Protein AF-A0A7C5AJW8-F1 (afdb_monomer)

Radius of gyration: 20.23 Å; Cα contacts (8 Å, |Δi|>4): 471; chains: 1; bounding box: 60×33×52 Å

Structure (mmCIF, N/CA/C/O backbone):
data_AF-A0A7C5AJW8-F1
#
_entry.id   AF-A0A7C5AJW8-F1
#
loop_
_atom_site.group_PDB
_atom_site.id
_atom_site.type_symbol
_atom_site.label_atom_id
_atom_site.label_alt_id
_atom_site.label_comp_id
_atom_site.label_asym_id
_atom_site.label_entity_id
_atom_site.label_seq_id
_atom_site.pdbx_PDB_ins_code
_atom_site.Cartn_x
_atom_site.Cartn_y
_atom_site.Cartn_z
_atom_site.occupancy
_atom_site.B_iso_or_equiv
_atom_site.auth_seq_id
_atom_site.auth_comp_id
_atom_site.auth_asym_id
_atom_site.auth_atom_id
_atom_site.pdbx_PDB_model_num
ATOM 1 N N . MET A 1 1 ? 19.457 13.971 8.656 1.00 32.25 1 MET A N 1
ATOM 2 C CA . MET A 1 1 ? 19.455 13.431 10.029 1.00 32.25 1 MET A CA 1
ATOM 3 C C . MET A 1 1 ? 18.307 12.439 10.062 1.00 32.25 1 MET A C 1
ATOM 5 O O . MET A 1 1 ? 17.167 12.875 10.083 1.00 32.25 1 MET A O 1
ATOM 9 N N . PHE A 1 2 ? 18.597 11.152 9.849 1.00 33.53 2 PHE A N 1
ATOM 10 C CA . PHE A 1 2 ? 17.579 10.099 9.890 1.00 33.53 2 PHE A CA 1
ATOM 11 C C . PHE A 1 2 ? 17.178 9.904 11.350 1.00 33.53 2 PHE A C 1
ATOM 13 O O . PHE A 1 2 ? 18.047 9.799 12.215 1.00 33.53 2 PHE A O 1
ATOM 20 N N . ASP A 1 3 ? 15.881 9.983 11.617 1.00 34.88 3 ASP A N 1
ATOM 21 C CA . ASP A 1 3 ? 15.317 9.901 12.956 1.00 34.88 3 ASP A CA 1
ATOM 22 C C . ASP A 1 3 ? 15.579 8.501 13.536 1.00 34.88 3 ASP A C 1
ATOM 24 O O . ASP A 1 3 ? 15.334 7.491 12.878 1.00 34.88 3 ASP A O 1
ATOM 28 N N . ALA A 1 4 ? 16.089 8.418 14.765 1.00 39.25 4 ALA A N 1
ATOM 29 C CA . ALA A 1 4 ? 16.512 7.168 15.414 1.00 39.25 4 ALA A CA 1
ATOM 30 C C . ALA A 1 4 ? 15.340 6.228 15.793 1.00 39.25 4 ALA A C 1
ATOM 32 O O . ALA A 1 4 ? 15.523 5.237 16.500 1.00 39.25 4 ALA A O 1
ATOM 33 N N . VAL A 1 5 ? 14.124 6.555 15.350 1.00 50.62 5 VAL A N 1
ATOM 34 C CA . VAL A 1 5 ? 12.870 5.824 15.602 1.00 50.62 5 VAL A CA 1
ATOM 35 C C . VAL A 1 5 ? 12.487 4.931 14.410 1.00 50.62 5 VAL A C 1
ATOM 37 O O . VAL A 1 5 ? 11.596 4.086 14.491 1.00 50.62 5 VAL A O 1
ATOM 40 N N . GLU A 1 6 ? 13.192 5.079 13.294 1.00 55.59 6 GLU A N 1
ATOM 41 C CA . GLU A 1 6 ? 12.909 4.444 12.019 1.00 55.59 6 GLU A CA 1
ATOM 42 C C . GLU A 1 6 ? 13.796 3.194 11.804 1.00 55.59 6 GLU A C 1
ATOM 44 O O . GLU A 1 6 ? 14.637 3.144 10.914 1.00 55.59 6 GLU A O 1
ATOM 49 N N . ASN A 1 7 ? 13.596 2.154 12.623 1.00 58.06 7 ASN A N 1
ATOM 50 C CA . ASN A 1 7 ? 14.474 0.969 12.629 1.00 58.06 7 ASN A CA 1
ATOM 51 C C . ASN A 1 7 ? 14.104 -0.123 11.606 1.00 58.06 7 ASN A C 1
ATOM 53 O O . ASN A 1 7 ? 14.957 -0.939 11.264 1.00 58.06 7 ASN A O 1
ATOM 57 N N . GLU A 1 8 ? 12.854 -0.165 11.124 1.00 69.94 8 GLU A N 1
ATOM 58 C CA . GLU A 1 8 ? 12.428 -1.147 10.120 1.00 69.94 8 GLU A CA 1
ATOM 59 C C . GLU A 1 8 ? 11.309 -0.617 9.205 1.00 69.94 8 GLU A C 1
ATOM 61 O O . GLU A 1 8 ? 10.248 -0.171 9.657 1.00 69.94 8 GLU A O 1
ATOM 66 N N . HIS A 1 9 ? 11.562 -0.684 7.896 1.00 77.50 9 HIS A N 1
ATOM 67 C CA . HIS A 1 9 ? 10.677 -0.187 6.848 1.00 77.50 9 HIS A CA 1
ATOM 68 C C . HIS A 1 9 ? 9.910 -1.366 6.255 1.00 77.50 9 HIS A C 1
ATOM 70 O O . HIS A 1 9 ? 10.529 -2.266 5.681 1.00 77.50 9 HIS A O 1
ATOM 76 N N . GLN A 1 10 ? 8.587 -1.352 6.365 1.00 81.75 10 GLN A N 1
ATOM 77 C CA . GLN A 1 10 ? 7.727 -2.361 5.758 1.00 81.75 10 GLN A CA 1
ATOM 78 C C . GLN A 1 10 ? 6.553 -1.672 5.074 1.00 81.75 10 GLN A C 1
ATOM 80 O O . GLN A 1 10 ? 5.947 -0.757 5.640 1.00 81.75 10 GLN A O 1
ATOM 85 N N . GLU A 1 11 ? 6.236 -2.128 3.869 1.00 86.56 11 GLU A N 1
ATOM 86 C CA . GLU A 1 11 ? 5.092 -1.688 3.079 1.00 86.56 11 GLU A CA 1
ATOM 87 C C . GLU A 1 11 ? 4.451 -2.910 2.417 1.00 86.56 11 GLU A C 1
ATOM 89 O O . GLU A 1 11 ? 5.111 -3.709 1.760 1.00 86.56 11 GLU A O 1
ATOM 94 N N . LEU A 1 12 ? 3.154 -3.089 2.630 1.00 89.69 12 LEU A N 1
ATOM 95 C CA . LEU A 1 12 ? 2.389 -4.211 2.108 1.00 89.69 12 LEU A CA 1
ATOM 96 C C . LEU A 1 12 ? 1.172 -3.634 1.395 1.00 89.69 12 LEU A C 1
ATOM 98 O O . LEU A 1 12 ? 0.250 -3.109 2.027 1.00 89.69 12 LEU A O 1
ATOM 102 N N . PHE A 1 13 ? 1.196 -3.710 0.071 1.00 90.94 13 PHE A N 1
ATOM 103 C CA . PHE A 1 13 ? 0.133 -3.205 -0.786 1.00 90.94 13 PHE A CA 1
ATOM 104 C C . PHE A 1 13 ? -0.823 -4.316 -1.201 1.00 90.94 13 PHE A C 1
ATOM 106 O O . PHE A 1 13 ? -0.404 -5.356 -1.708 1.00 90.94 13 PHE A O 1
ATOM 113 N N . TYR A 1 14 ? -2.118 -4.036 -1.097 1.00 93.00 14 TYR A N 1
ATOM 114 C CA . TYR A 1 14 ? -3.182 -4.915 -1.570 1.00 93.00 14 TYR A CA 1
ATOM 115 C C . TYR A 1 14 ? -4.107 -4.112 -2.479 1.00 93.00 14 TYR A C 1
ATOM 117 O O . TYR A 1 14 ? -4.798 -3.195 -2.033 1.00 93.00 14 TYR A O 1
ATOM 125 N N . ARG A 1 15 ? -4.096 -4.423 -3.776 1.00 93.12 15 ARG A N 1
ATOM 126 C CA . ARG A 1 15 ? -4.834 -3.650 -4.783 1.00 93.12 15 ARG A CA 1
ATOM 127 C C . ARG A 1 15 ? -6.242 -4.174 -4.993 1.00 93.12 15 ARG A C 1
ATOM 129 O O . ARG A 1 15 ? -6.434 -5.387 -5.034 1.00 93.12 15 ARG A O 1
ATOM 136 N N . LYS A 1 16 ? -7.186 -3.261 -5.248 1.00 94.31 16 LYS A N 1
ATOM 137 C CA . LYS A 1 16 ? -8.587 -3.590 -5.586 1.00 94.31 16 LYS A CA 1
ATOM 138 C C . LYS A 1 16 ? -9.188 -4.621 -4.616 1.00 94.31 16 LYS A C 1
ATOM 140 O O . LYS A 1 16 ? -9.812 -5.598 -5.026 1.00 94.31 16 LYS A O 1
ATOM 145 N N . THR A 1 17 ? -8.965 -4.397 -3.330 1.00 96.56 17 THR A N 1
ATOM 146 C CA . THR A 1 17 ? -9.337 -5.283 -2.230 1.00 96.56 17 THR A CA 1
ATOM 147 C C . THR A 1 17 ? -10.777 -5.029 -1.805 1.00 96.56 17 THR A C 1
ATOM 149 O O . THR A 1 17 ? -11.140 -3.901 -1.478 1.00 96.56 17 THR A O 1
ATOM 152 N N . ASP A 1 18 ? -11.594 -6.081 -1.767 1.00 97.19 18 ASP A N 1
ATOM 153 C CA . ASP A 1 18 ? -12.921 -6.044 -1.148 1.00 97.19 18 ASP A CA 1
ATOM 154 C C . ASP A 1 18 ? -12.794 -6.248 0.369 1.00 97.19 18 ASP A C 1
ATOM 156 O O . ASP A 1 18 ? -12.650 -7.372 0.849 1.00 97.19 18 ASP A O 1
ATOM 160 N N . LEU A 1 19 ? -12.848 -5.149 1.122 1.00 97.50 19 LEU A N 1
ATOM 161 C CA . LEU A 1 19 ? -12.720 -5.150 2.582 1.00 97.50 19 LEU A CA 1
ATOM 162 C C . LEU A 1 19 ? -14.004 -5.548 3.325 1.00 97.50 19 LEU A C 1
ATOM 164 O O . LEU A 1 19 ? -14.002 -5.602 4.552 1.00 97.50 19 LEU A O 1
ATOM 168 N N . THR A 1 20 ? -15.086 -5.887 2.612 1.00 96.62 20 THR A N 1
ATOM 169 C CA . THR A 1 20 ? -16.234 -6.578 3.229 1.00 96.62 20 THR A CA 1
ATOM 170 C C . THR A 1 20 ? -15.928 -8.049 3.529 1.00 96.62 20 THR A C 1
ATOM 172 O O . THR A 1 20 ? -16.707 -8.732 4.196 1.00 96.62 20 THR A O 1
ATOM 175 N N . ARG A 1 21 ? -14.782 -8.545 3.046 1.00 96.12 21 ARG A N 1
ATOM 176 C CA . ARG A 1 21 ? -14.294 -9.909 3.233 1.00 96.12 21 ARG A CA 1
ATOM 177 C C . ARG A 1 21 ? -12.970 -9.909 3.999 1.00 96.12 21 ARG A C 1
ATOM 179 O O . ARG A 1 21 ? -12.248 -8.913 3.978 1.00 96.12 21 ARG A O 1
ATOM 186 N N . PRO A 1 22 ? -12.621 -11.032 4.648 1.00 97.38 22 PRO A N 1
ATOM 187 C CA . PRO A 1 22 ? -11.315 -11.171 5.274 1.00 97.38 22 PRO A CA 1
ATOM 188 C C . PRO A 1 22 ? -10.181 -11.068 4.242 1.00 97.38 22 PRO A C 1
ATOM 190 O O . PRO A 1 22 ? -10.233 -11.701 3.185 1.00 97.38 22 PRO A O 1
ATOM 193 N N . LEU A 1 23 ? -9.151 -10.285 4.564 1.00 96.75 23 LEU A N 1
ATOM 194 C CA . LEU A 1 23 ? -7.948 -10.101 3.759 1.00 96.75 23 LEU A CA 1
ATOM 195 C C . LEU A 1 23 ? -6.823 -10.972 4.319 1.00 96.75 23 LEU A C 1
ATOM 197 O O . LEU A 1 23 ? -6.430 -10.799 5.471 1.00 96.75 23 LEU A O 1
ATOM 201 N N . ALA A 1 24 ? -6.275 -11.874 3.507 1.00 95.38 24 ALA A N 1
ATOM 202 C CA . ALA A 1 24 ? -5.058 -12.592 3.871 1.00 95.38 24 ALA A CA 1
ATOM 203 C C . ALA A 1 24 ? -3.871 -11.618 3.922 1.00 95.38 24 ALA A C 1
ATOM 205 O O . ALA A 1 24 ? -3.670 -10.840 2.988 1.00 95.38 24 ALA A O 1
ATOM 206 N N . VAL A 1 25 ? -3.091 -11.664 5.000 1.00 92.75 25 VAL A N 1
ATOM 207 C CA . VAL A 1 25 ? -1.957 -10.762 5.231 1.00 92.75 25 VAL A CA 1
ATOM 208 C C . VAL A 1 25 ? -0.719 -11.536 5.677 1.00 92.75 25 VAL A C 1
ATOM 210 O O . VAL A 1 25 ? -0.816 -12.490 6.448 1.00 92.75 25 VAL A O 1
ATOM 213 N N . HIS A 1 26 ? 0.446 -11.085 5.211 1.00 89.62 26 HIS A N 1
ATOM 214 C CA . HIS A 1 26 ? 1.758 -11.554 5.655 1.00 89.62 26 HIS A CA 1
ATOM 215 C C . HIS A 1 26 ? 2.518 -10.386 6.282 1.00 89.62 26 HIS A C 1
ATOM 217 O O . HIS A 1 26 ? 2.817 -9.412 5.593 1.00 89.62 26 HIS A O 1
ATOM 223 N N . ILE A 1 27 ? 2.847 -10.475 7.570 1.00 89.38 27 ILE A N 1
ATOM 224 C CA . ILE A 1 27 ? 3.671 -9.488 8.273 1.00 89.38 27 ILE A CA 1
ATOM 225 C C . ILE A 1 27 ? 5.111 -10.021 8.352 1.00 89.38 27 ILE A C 1
ATOM 227 O O . ILE A 1 27 ? 5.370 -10.959 9.112 1.00 89.38 27 ILE A O 1
ATOM 231 N N . PRO A 1 28 ? 6.072 -9.434 7.613 1.00 81.69 28 PRO A N 1
ATOM 232 C CA . PRO A 1 28 ? 7.426 -9.982 7.490 1.00 81.69 28 PRO A CA 1
ATOM 233 C C . PRO A 1 28 ? 8.365 -9.631 8.657 1.00 81.69 28 PRO A C 1
ATOM 235 O O . PRO A 1 28 ? 9.448 -10.209 8.746 1.00 81.69 28 PRO A O 1
ATOM 238 N N . SER A 1 29 ? 7.968 -8.715 9.552 1.00 71.81 29 SER A N 1
ATOM 239 C CA . SER A 1 29 ? 8.839 -8.134 10.593 1.00 71.81 29 SER A CA 1
ATOM 240 C C . SER A 1 29 ? 9.545 -9.192 11.456 1.00 71.81 29 SER A C 1
ATOM 242 O O . SER A 1 29 ? 8.874 -9.899 12.207 1.00 71.81 29 SER A O 1
ATOM 244 N N . PRO A 1 30 ? 10.884 -9.310 11.448 1.00 66.94 30 PRO A N 1
ATOM 245 C CA . PRO A 1 30 ? 11.608 -10.166 12.378 1.00 66.94 30 PRO A CA 1
ATOM 246 C C . PRO A 1 30 ? 11.766 -9.523 13.772 1.00 66.94 30 PRO A C 1
ATOM 248 O O . PRO A 1 30 ? 11.989 -10.241 14.754 1.00 66.94 30 PRO A O 1
ATOM 251 N N . LEU A 1 31 ? 11.627 -8.196 13.889 1.00 64.50 31 LEU A N 1
ATOM 252 C CA . LEU A 1 31 ? 11.937 -7.415 15.089 1.00 64.50 31 LEU A CA 1
ATOM 253 C C . LEU A 1 31 ? 10.682 -7.074 15.904 1.00 64.50 31 LEU A C 1
ATOM 255 O O . LEU A 1 31 ? 10.199 -5.951 15.902 1.00 64.50 31 LEU A O 1
ATOM 259 N N . GLY A 1 32 ? 10.166 -8.041 16.667 1.00 74.88 32 GLY A N 1
ATOM 260 C CA . GLY A 1 32 ? 9.067 -7.783 17.613 1.00 74.88 32 GLY A CA 1
ATOM 261 C C . GLY A 1 32 ? 7.775 -7.259 16.963 1.00 74.88 32 GLY A C 1
ATOM 262 O O . GLY A 1 32 ? 7.660 -7.213 15.738 1.00 74.88 32 GLY A O 1
ATOM 263 N N . PRO A 1 33 ? 6.758 -6.912 17.769 1.00 86.88 33 PRO A N 1
ATOM 264 C CA . PRO A 1 33 ? 5.601 -6.188 17.263 1.00 86.88 33 PRO A CA 1
ATOM 265 C C . PRO A 1 33 ? 6.014 -4.793 16.778 1.00 86.88 33 PRO A C 1
ATOM 267 O O . PRO A 1 33 ? 6.524 -3.992 17.564 1.00 86.88 33 PRO A O 1
ATOM 270 N N . LEU A 1 34 ? 5.767 -4.494 15.503 1.00 88.88 34 LEU A N 1
ATOM 271 C CA . LEU A 1 34 ? 5.975 -3.169 14.921 1.00 88.88 34 LEU A CA 1
ATOM 272 C C . LEU A 1 34 ? 4.644 -2.442 14.729 1.00 88.88 34 LEU A C 1
ATOM 274 O O . LEU A 1 34 ? 3.613 -3.078 14.510 1.00 88.88 34 LEU A O 1
ATOM 278 N N . PRO A 1 35 ? 4.641 -1.105 14.786 1.00 91.62 35 PRO A N 1
ATOM 279 C CA . PRO A 1 35 ? 3.432 -0.334 14.569 1.00 91.62 35 PRO A CA 1
ATOM 280 C C . PRO A 1 35 ? 3.113 -0.185 13.078 1.00 91.62 35 PRO A C 1
ATOM 282 O O . PRO A 1 35 ? 3.719 0.635 12.394 1.00 91.62 35 PRO A O 1
ATOM 285 N N . TYR A 1 36 ? 2.124 -0.924 12.589 1.00 94.12 36 TYR A N 1
ATOM 286 C CA . TYR A 1 36 ? 1.615 -0.786 11.228 1.00 94.12 36 TYR A CA 1
ATOM 287 C C . TYR A 1 36 ? 0.442 0.184 11.181 1.00 94.12 36 TYR A C 1
ATOM 289 O O . TYR A 1 36 ? -0.526 0.051 11.927 1.00 94.12 36 TYR A O 1
ATOM 297 N N . TYR A 1 37 ? 0.510 1.139 10.267 1.00 96.50 37 TYR A N 1
ATOM 298 C CA . TYR A 1 37 ? -0.606 1.968 9.847 1.00 96.50 37 TYR A CA 1
ATOM 299 C C . TYR A 1 37 ? -1.396 1.227 8.776 1.00 96.50 37 TYR A C 1
ATOM 301 O O . TYR A 1 37 ? -0.813 0.740 7.808 1.00 96.50 37 TYR A O 1
ATOM 309 N N . PHE A 1 38 ? -2.714 1.171 8.937 1.00 97.75 38 PHE A N 1
ATOM 310 C CA . PHE A 1 38 ? -3.626 0.666 7.922 1.00 97.75 38 PHE A CA 1
ATOM 311 C C . PHE A 1 38 ? -4.270 1.834 7.186 1.00 97.75 38 PHE A C 1
ATOM 313 O O . PHE A 1 38 ? -5.142 2.526 7.715 1.00 97.75 38 PHE A O 1
ATOM 320 N N . TYR A 1 39 ? -3.825 2.041 5.952 1.00 98.31 39 TYR A N 1
ATOM 321 C CA . TYR A 1 39 ? -4.386 3.008 5.027 1.00 98.31 39 TYR A CA 1
ATOM 322 C C . TYR A 1 39 ? -5.281 2.329 3.996 1.00 98.31 39 TYR A C 1
ATOM 324 O O . TYR A 1 39 ? -4.934 1.286 3.443 1.00 98.31 39 TYR A O 1
ATOM 332 N N . ALA A 1 40 ? -6.391 2.985 3.672 1.00 98.25 40 ALA A N 1
ATOM 333 C CA . ALA A 1 40 ? -7.234 2.642 2.537 1.00 98.25 40 ALA A CA 1
ATOM 334 C C . ALA A 1 40 ? -7.400 3.857 1.620 1.00 98.25 40 ALA A C 1
ATOM 336 O O . ALA A 1 40 ? -7.726 4.957 2.081 1.00 98.25 40 ALA A O 1
ATOM 337 N N . LYS A 1 41 ? -7.194 3.663 0.316 1.00 98.31 41 LYS A N 1
ATOM 338 C CA . LYS A 1 41 ? -7.479 4.664 -0.709 1.00 98.31 41 LYS A CA 1
ATOM 339 C C . LYS A 1 41 ? -8.962 4.609 -1.054 1.00 98.31 41 LYS A C 1
ATOM 341 O O . LYS A 1 41 ? -9.426 3.691 -1.724 1.00 98.31 41 LYS A O 1
ATOM 346 N N . VAL A 1 42 ? -9.710 5.604 -0.593 1.00 98.00 42 VAL A N 1
ATOM 347 C CA . VAL A 1 42 ? -11.165 5.696 -0.766 1.00 98.00 42 VAL A CA 1
ATOM 348 C C . VAL A 1 42 ? -11.537 6.985 -1.480 1.00 98.00 42 VAL A C 1
ATOM 350 O O . VAL A 1 42 ? -10.787 7.962 -1.449 1.00 98.00 42 VAL A O 1
ATOM 353 N N . ARG A 1 43 ? -12.725 7.026 -2.092 1.00 97.94 43 ARG A N 1
ATOM 354 C CA . ARG A 1 43 ? -13.286 8.299 -2.559 1.00 97.94 43 ARG A CA 1
ATOM 355 C C . ARG A 1 43 ? -13.406 9.261 -1.383 1.00 97.94 43 ARG A C 1
ATOM 357 O O . ARG A 1 43 ? -13.827 8.874 -0.291 1.00 97.94 43 ARG A O 1
ATOM 364 N N . ARG A 1 44 ? -13.099 10.534 -1.615 1.00 97.06 44 ARG A N 1
ATOM 365 C CA . ARG A 1 44 ? -13.155 11.599 -0.607 1.00 97.06 44 ARG A CA 1
ATOM 366 C C . ARG A 1 44 ? -14.517 11.659 0.093 1.00 97.06 44 ARG A C 1
ATOM 368 O O . ARG A 1 44 ? -14.566 11.836 1.306 1.00 97.06 44 ARG A O 1
ATOM 375 N N . SER A 1 45 ? -15.605 11.434 -0.647 1.00 96.50 45 SER A N 1
ATOM 376 C CA . SER A 1 45 ? -16.982 11.375 -0.129 1.00 96.50 45 SER A CA 1
ATOM 377 C C . SER A 1 45 ? -17.233 10.237 0.870 1.00 96.50 45 SER A C 1
ATOM 379 O O . SER A 1 45 ? -18.153 10.332 1.682 1.00 96.50 45 SER A O 1
ATOM 381 N N . HIS A 1 46 ? -16.431 9.171 0.838 1.00 96.31 46 HIS A N 1
ATOM 382 C CA . HIS A 1 46 ? -16.563 8.012 1.723 1.00 96.31 46 HIS A CA 1
ATOM 383 C C . HIS A 1 46 ? -15.644 8.076 2.947 1.00 96.31 46 HIS A C 1
ATOM 385 O O . HIS A 1 46 ? -15.877 7.352 3.909 1.00 96.31 46 HIS A O 1
ATOM 391 N N . SER A 1 47 ? -14.644 8.965 2.965 1.00 95.31 47 SER A N 1
ATOM 392 C CA . SER A 1 47 ? -13.661 9.037 4.054 1.00 95.31 47 SER A CA 1
ATOM 393 C C . SER A 1 47 ? -14.290 9.230 5.438 1.00 95.31 47 SER A C 1
ATOM 395 O O . SER A 1 47 ? -13.813 8.643 6.402 1.00 95.31 47 SER A O 1
ATOM 397 N N . GLY A 1 48 ? -15.361 10.023 5.547 1.00 92.69 48 GLY A N 1
ATOM 398 C CA . GLY A 1 48 ? -16.051 10.257 6.822 1.00 92.69 48 GLY A CA 1
ATOM 399 C C . GLY A 1 48 ? -16.848 9.054 7.340 1.00 92.69 48 GLY A C 1
ATOM 400 O O . GLY A 1 48 ? -17.248 9.046 8.499 1.00 92.69 48 GLY A O 1
ATOM 401 N N . ARG A 1 49 ? -17.075 8.027 6.509 1.00 93.75 49 ARG A N 1
ATOM 402 C CA . ARG A 1 49 ? -17.850 6.826 6.870 1.00 93.75 49 ARG A CA 1
ATOM 403 C C . ARG A 1 49 ? -17.011 5.754 7.561 1.00 93.75 49 ARG A C 1
ATOM 405 O O . ARG A 1 49 ? -17.562 4.781 8.057 1.00 93.75 49 ARG A O 1
ATOM 412 N N . LEU A 1 50 ? -15.692 5.936 7.621 1.00 95.56 50 LEU A N 1
ATOM 413 C CA . LEU A 1 50 ? -14.769 4.951 8.188 1.00 95.56 50 LEU A CA 1
ATOM 414 C C . LEU A 1 50 ? -14.660 5.029 9.720 1.00 95.56 50 LEU A C 1
ATOM 416 O O . LEU A 1 50 ? -14.045 4.161 10.327 1.00 95.56 50 LEU A O 1
ATOM 420 N N . GLY A 1 51 ? -15.284 6.023 10.363 1.00 91.94 51 GLY A N 1
ATOM 421 C CA . GLY A 1 51 ? -15.192 6.237 11.814 1.00 91.94 51 GLY A CA 1
ATOM 422 C C . GLY A 1 51 ? -15.824 5.145 12.688 1.00 91.94 51 GLY A C 1
ATOM 423 O O . GLY A 1 51 ? -15.573 5.125 13.887 1.00 91.94 51 GLY A O 1
ATOM 424 N N . GLY A 1 52 ? -16.632 4.250 12.110 1.00 92.38 52 GLY A N 1
ATOM 425 C CA . GLY A 1 52 ? -17.210 3.089 12.801 1.00 92.38 52 GLY A CA 1
ATOM 426 C C . GLY A 1 52 ? -16.520 1.759 12.488 1.00 92.38 52 GLY A C 1
ATOM 427 O O . GLY A 1 52 ? -16.982 0.725 12.960 1.00 92.38 52 GLY A O 1
ATOM 428 N N . VAL A 1 53 ? -15.460 1.766 11.673 1.00 97.25 53 VAL A N 1
ATOM 429 C CA . VAL A 1 53 ? -14.760 0.540 11.276 1.00 97.25 53 VAL A CA 1
ATOM 430 C C . VAL A 1 53 ? -13.887 0.048 12.425 1.00 97.25 53 VAL A C 1
ATOM 432 O O . VAL A 1 53 ? -13.120 0.806 13.011 1.00 97.25 53 VAL A O 1
ATOM 435 N N . GLU A 1 54 ? -13.957 -1.241 12.721 1.00 97.81 54 GLU A N 1
ATOM 436 C CA . GLU A 1 54 ? -13.072 -1.889 13.683 1.00 97.81 54 GLU A CA 1
ATOM 437 C C . GLU A 1 54 ? -12.217 -2.925 12.962 1.00 97.81 54 GLU A C 1
ATOM 439 O O . GLU A 1 54 ? -12.716 -3.729 12.178 1.00 97.81 54 GLU A O 1
ATOM 444 N N . VAL A 1 55 ? -10.912 -2.896 13.201 1.00 98.19 55 VAL A N 1
ATOM 445 C CA . VAL A 1 55 ? -9.952 -3.693 12.443 1.00 98.19 55 VAL A CA 1
ATOM 446 C C . VAL A 1 55 ? -9.376 -4.765 13.346 1.00 98.19 55 VAL A C 1
ATOM 448 O O . VAL A 1 55 ? -8.729 -4.470 14.352 1.00 98.19 55 VAL A O 1
ATOM 451 N N . ARG A 1 56 ? -9.610 -6.021 12.978 1.00 98.00 56 ARG A N 1
ATOM 452 C CA . ARG A 1 56 ? -9.056 -7.190 13.652 1.00 98.00 56 ARG A CA 1
ATOM 453 C C . ARG A 1 56 ? -7.910 -7.765 12.839 1.00 98.00 56 ARG A C 1
ATOM 455 O O . ARG A 1 56 ? -8.059 -7.960 11.637 1.00 98.00 56 ARG A O 1
ATOM 462 N N . PHE A 1 57 ? -6.808 -8.083 13.500 1.00 97.38 57 PHE A N 1
ATOM 463 C CA . PHE A 1 57 ? -5.734 -8.896 12.942 1.00 97.38 57 PHE A CA 1
ATOM 464 C C . PHE A 1 57 ? -5.630 -10.185 13.746 1.00 97.38 57 PHE A C 1
ATOM 466 O O . PHE A 1 57 ? -5.464 -10.129 14.963 1.00 97.38 57 PHE A O 1
ATOM 473 N N . ASP A 1 58 ? -5.712 -11.313 13.048 1.00 96.25 58 ASP A N 1
ATOM 474 C CA . ASP A 1 58 ? -5.465 -12.655 13.564 1.00 96.25 58 ASP A CA 1
ATOM 475 C C . ASP A 1 58 ? -4.250 -13.213 12.823 1.00 96.25 58 ASP A C 1
ATOM 477 O O . ASP A 1 58 ? -4.376 -13.676 11.689 1.00 96.25 58 ASP A O 1
ATOM 481 N N . LEU A 1 59 ? -3.066 -13.087 13.423 1.00 93.88 59 LEU A N 1
ATOM 482 C CA . LEU A 1 59 ? -1.792 -13.491 12.831 1.00 93.88 59 LEU A CA 1
ATOM 483 C C . LEU A 1 59 ? -1.206 -14.663 13.603 1.00 93.88 59 LEU A C 1
ATOM 485 O O . LEU A 1 59 ? -0.965 -14.564 14.808 1.00 93.88 59 LEU A O 1
ATOM 489 N N . GLU A 1 60 ? -0.890 -15.725 12.879 1.00 89.44 60 GLU A N 1
ATOM 490 C CA . GLU A 1 60 ? -0.156 -16.873 13.386 1.00 89.44 60 GLU A CA 1
ATOM 491 C C . GLU A 1 60 ? 1.321 -16.734 13.021 1.00 89.44 60 GLU A C 1
ATOM 493 O O . GLU A 1 60 ? 1.681 -16.292 11.932 1.00 89.44 60 GLU A O 1
ATOM 498 N N . GLY A 1 61 ? 2.219 -17.108 13.925 1.00 81.56 61 GLY A N 1
ATOM 499 C CA . GLY A 1 61 ? 3.650 -16.980 13.676 1.00 81.56 61 GLY A CA 1
ATOM 500 C C . GLY A 1 61 ? 4.481 -17.263 14.915 1.00 81.56 61 GLY A C 1
ATOM 501 O O . GLY A 1 61 ? 4.019 -17.885 15.866 1.00 81.56 61 GLY A O 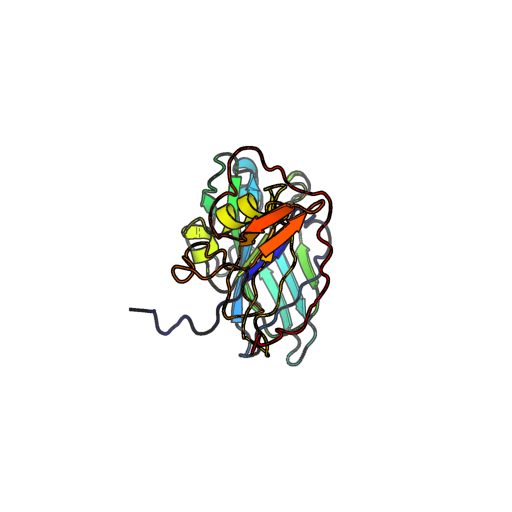1
ATOM 502 N N . LEU A 1 62 ? 5.722 -16.766 14.929 1.00 75.69 62 LEU A N 1
ATOM 503 C CA . LEU A 1 62 ? 6.613 -16.915 16.091 1.00 75.69 62 LEU A CA 1
ATOM 504 C C . LEU A 1 62 ? 6.022 -16.292 17.364 1.00 75.69 62 LEU A C 1
ATO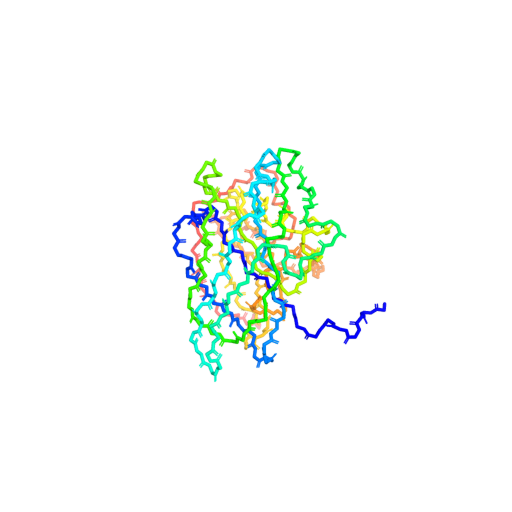M 506 O O . LEU A 1 62 ? 6.341 -16.718 18.471 1.00 75.69 62 LEU A O 1
ATOM 510 N N . ARG A 1 63 ? 5.196 -15.255 17.198 1.00 81.44 63 ARG A N 1
ATOM 511 C CA . ARG A 1 63 ? 4.455 -14.579 18.262 1.00 81.44 63 ARG A CA 1
ATOM 512 C C . ARG A 1 63 ? 3.036 -14.322 17.753 1.00 81.44 63 ARG A C 1
ATOM 514 O O . ARG A 1 63 ? 2.847 -13.315 17.066 1.00 81.44 63 ARG A O 1
ATOM 521 N N . PRO A 1 64 ? 2.074 -15.217 18.047 1.00 83.25 64 PRO A N 1
ATOM 522 C CA . PRO A 1 64 ? 0.689 -15.021 17.648 1.00 83.25 64 PRO A CA 1
ATOM 523 C C . PRO A 1 64 ? 0.192 -13.643 18.078 1.00 83.25 64 PRO A C 1
ATOM 525 O O . PRO A 1 64 ? 0.475 -13.182 19.188 1.00 83.25 64 PRO A O 1
ATOM 528 N N . THR A 1 65 ? -0.497 -12.963 17.172 1.00 87.25 65 THR A N 1
ATOM 529 C CA . THR A 1 65 ? -1.028 -11.619 17.393 1.00 87.25 65 THR A CA 1
ATOM 530 C C . THR A 1 65 ? -2.514 -11.635 17.084 1.00 87.25 65 THR A C 1
ATOM 532 O O . THR A 1 65 ? -2.902 -11.770 15.929 1.00 87.25 65 THR A O 1
ATOM 535 N N . HIS A 1 66 ? -3.330 -11.443 18.119 1.00 93.62 66 HIS A N 1
ATOM 536 C CA . HIS A 1 66 ? -4.773 -11.251 18.002 1.00 93.62 66 HIS A CA 1
ATOM 537 C C . HIS A 1 66 ? -5.106 -9.875 18.559 1.00 93.62 66 HIS A C 1
ATOM 539 O O . HIS A 1 66 ? -5.150 -9.683 19.776 1.00 93.62 66 HIS A O 1
ATOM 545 N N . VAL A 1 67 ? -5.262 -8.894 17.676 1.00 94.50 67 VAL A N 1
ATOM 546 C CA . VAL 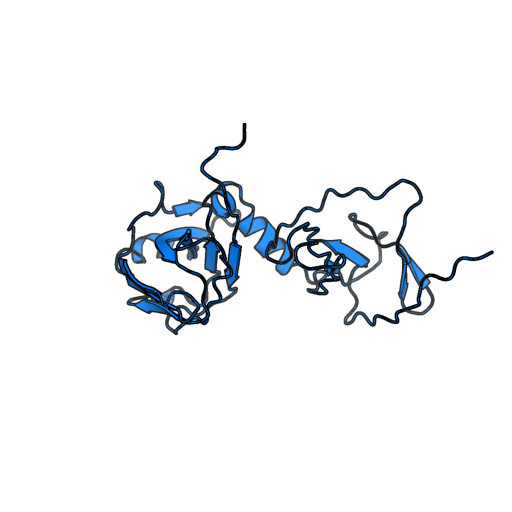A 1 67 ? -5.517 -7.505 18.068 1.00 94.50 67 VAL A CA 1
ATOM 547 C C . VAL A 1 67 ? -6.777 -6.993 17.403 1.00 94.50 67 VAL A C 1
ATOM 549 O O . VAL A 1 67 ? -7.020 -7.245 16.226 1.00 94.50 67 VAL A O 1
ATOM 552 N N . LEU A 1 68 ? -7.566 -6.256 18.175 1.00 97.25 68 LEU A N 1
ATOM 553 C CA . LEU A 1 68 ? -8.761 -5.563 17.726 1.00 97.25 68 LEU A CA 1
ATOM 554 C C . LEU A 1 68 ? -8.547 -4.072 17.958 1.00 97.25 68 LEU A C 1
ATOM 556 O O . LEU A 1 68 ? -8.225 -3.660 19.073 1.00 97.25 68 LEU A O 1
ATOM 560 N N . VAL A 1 69 ? -8.659 -3.278 16.900 1.00 97.69 69 VAL A N 1
ATOM 561 C CA . VAL A 1 69 ? -8.281 -1.867 16.909 1.00 97.69 69 VAL A CA 1
ATOM 562 C C . VAL A 1 69 ? -9.439 -1.032 16.360 1.00 97.69 69 VAL A C 1
ATOM 564 O O . VAL A 1 69 ? -9.825 -1.223 15.205 1.00 97.69 69 VAL A O 1
ATOM 567 N N . PRO A 1 70 ? -10.006 -0.101 17.146 1.00 97.25 70 PRO A N 1
ATOM 568 C CA . PRO A 1 70 ? -11.084 0.752 16.664 1.00 97.25 70 PRO A CA 1
ATOM 569 C C . PRO A 1 70 ? -10.560 1.808 15.680 1.00 97.25 70 PRO A C 1
ATOM 571 O O . PRO A 1 70 ? -9.383 2.185 15.714 1.00 97.25 70 PRO A O 1
ATOM 574 N N . ALA A 1 71 ? -11.448 2.325 14.828 1.00 96.19 71 ALA A N 1
ATOM 575 C CA . ALA A 1 71 ? -11.138 3.428 13.924 1.00 96.19 71 ALA A CA 1
ATOM 576 C C . ALA A 1 71 ? -10.518 4.625 14.663 1.00 96.19 71 ALA A C 1
ATOM 578 O O . ALA A 1 71 ? -10.912 4.996 15.769 1.00 96.19 71 ALA A O 1
ATOM 579 N N . GLY A 1 72 ? -9.527 5.243 14.028 1.00 94.56 72 GLY A N 1
ATOM 580 C CA . GLY A 1 72 ? -8.782 6.390 14.536 1.00 94.56 72 GLY A CA 1
ATOM 581 C C . GLY A 1 72 ? -7.727 6.055 15.593 1.00 94.56 72 GLY A C 1
ATOM 582 O O . GLY A 1 72 ? -6.870 6.898 15.862 1.00 94.56 72 GLY A O 1
ATOM 583 N N . ALA A 1 73 ? -7.716 4.849 16.175 1.00 96.94 73 ALA A N 1
ATOM 584 C CA . ALA A 1 73 ? -6.738 4.504 17.203 1.00 96.94 73 ALA A CA 1
ATOM 585 C C . ALA A 1 73 ? -5.309 4.551 16.645 1.00 96.94 73 ALA A C 1
ATOM 587 O O . ALA A 1 73 ? -4.955 3.817 15.722 1.00 96.94 73 ALA A O 1
ATOM 588 N N . GLY A 1 74 ? -4.492 5.447 17.205 1.00 93.00 74 GLY A N 1
ATOM 589 C CA . GLY A 1 74 ? -3.097 5.653 16.810 1.00 93.00 74 GLY A CA 1
ATOM 590 C C . GLY A 1 74 ? -2.892 6.190 15.387 1.00 93.00 74 GLY A C 1
ATOM 591 O O . GLY A 1 74 ? -1.749 6.226 14.927 1.00 93.00 74 GLY A O 1
ATOM 592 N N . ALA A 1 75 ? -3.958 6.600 14.691 1.00 93.38 75 ALA A N 1
ATOM 593 C CA . ALA A 1 75 ? -3.856 7.243 13.387 1.00 93.38 75 ALA A CA 1
ATOM 594 C C . ALA A 1 75 ? -3.173 8.625 13.508 1.00 93.38 75 ALA A C 1
ATOM 596 O O . ALA A 1 75 ? -3.301 9.294 14.539 1.00 93.38 75 ALA A O 1
ATOM 597 N N . PRO A 1 76 ? -2.438 9.073 12.475 1.00 92.00 76 PRO A N 1
ATOM 598 C CA . PRO A 1 76 ? -1.860 10.410 12.452 1.00 92.00 76 PRO A CA 1
ATOM 599 C C . PRO A 1 76 ? -2.953 11.482 12.341 1.00 92.00 76 PRO A C 1
ATOM 601 O O . PRO A 1 76 ? -4.086 11.203 11.951 1.00 92.00 76 PRO A O 1
ATOM 604 N N . ASN A 1 77 ? -2.597 12.729 12.654 1.00 89.75 77 ASN A N 1
ATOM 605 C CA . ASN A 1 77 ? -3.455 13.889 12.432 1.00 89.75 77 ASN A CA 1
ATOM 606 C C . ASN A 1 77 ? -2.821 14.803 11.363 1.00 89.75 77 ASN A C 1
ATOM 608 O O . ASN A 1 77 ? -1.722 15.306 11.606 1.00 89.75 77 ASN A O 1
ATOM 612 N N . PRO A 1 78 ? -3.475 15.036 10.208 1.00 91.75 78 PRO A N 1
ATOM 613 C CA . PRO A 1 78 ? -4.772 14.488 9.798 1.00 91.75 78 PRO A CA 1
ATOM 614 C C . PRO A 1 78 ? -4.705 12.998 9.422 1.00 91.75 78 PRO A C 1
ATOM 616 O O . PRO A 1 78 ? -3.704 12.529 8.886 1.00 91.75 78 PRO A O 1
ATOM 619 N N . ALA A 1 79 ? -5.803 12.269 9.653 1.00 94.00 79 ALA A N 1
ATOM 620 C CA . ALA A 1 79 ? -5.909 10.850 9.291 1.00 94.00 79 ALA A CA 1
ATOM 621 C C . ALA A 1 79 ? -6.146 10.639 7.785 1.00 94.00 79 ALA A C 1
ATOM 623 O O . ALA A 1 79 ? -5.804 9.591 7.245 1.00 94.00 79 ALA A O 1
ATOM 624 N N . ALA A 1 80 ? -6.730 11.629 7.103 1.00 97.38 80 ALA A N 1
ATOM 625 C CA . ALA A 1 80 ? -6.946 11.610 5.662 1.00 97.38 80 ALA A CA 1
ATOM 626 C C . ALA A 1 80 ? -5.885 12.458 4.955 1.00 97.38 80 ALA A C 1
ATOM 628 O O . ALA A 1 80 ? -5.771 13.659 5.204 1.00 97.38 80 ALA A O 1
ATOM 629 N N . VAL A 1 81 ? -5.151 11.837 4.039 1.00 97.56 81 VAL A N 1
ATOM 630 C CA . VAL A 1 81 ? -4.131 12.479 3.211 1.00 97.56 81 VAL A CA 1
ATOM 631 C C . VAL A 1 81 ? -4.634 12.530 1.764 1.00 97.56 81 VAL A C 1
ATOM 633 O O . VAL A 1 81 ? -5.116 11.514 1.257 1.00 97.56 81 VAL A O 1
ATOM 636 N N . PRO A 1 82 ? -4.570 13.686 1.079 1.00 97.62 82 PRO A N 1
ATOM 637 C CA . PRO A 1 82 ? -4.966 13.780 -0.323 1.00 97.62 82 PRO A CA 1
ATOM 638 C C . PRO A 1 82 ? -4.183 12.810 -1.211 1.00 97.62 82 PRO A C 1
ATOM 640 O O . PRO A 1 82 ? -2.970 12.677 -1.062 1.00 97.62 82 PRO A O 1
ATOM 643 N N . SER A 1 83 ? -4.875 12.164 -2.150 1.00 97.56 83 SER A N 1
ATOM 644 C CA . SER A 1 83 ? -4.223 11.459 -3.250 1.00 97.56 83 SER A CA 1
ATOM 645 C C . SER A 1 83 ? -3.853 12.445 -4.368 1.00 97.56 83 SER A C 1
ATOM 647 O O . SER A 1 83 ? -4.427 13.529 -4.479 1.00 97.56 83 SER A O 1
ATOM 649 N N . SER A 1 84 ? -2.906 12.054 -5.218 1.00 95.38 84 SER A N 1
ATOM 650 C CA . SER A 1 84 ? -2.662 12.651 -6.537 1.00 95.38 84 SER A CA 1
ATOM 651 C C . SER A 1 84 ? -3.904 12.641 -7.437 1.00 95.38 84 SER A C 1
ATOM 653 O O . SER A 1 84 ? -4.040 13.524 -8.281 1.00 95.38 84 SER A O 1
ATOM 655 N N . ASP A 1 85 ? -4.824 11.693 -7.231 1.00 95.50 85 ASP A N 1
ATOM 656 C CA . ASP A 1 85 ? -6.167 11.748 -7.801 1.00 95.50 85 ASP A CA 1
ATOM 657 C C . ASP A 1 85 ? -7.087 12.563 -6.867 1.00 95.50 85 ASP A C 1
ATOM 659 O O . ASP A 1 85 ? -7.333 12.138 -5.732 1.00 95.50 85 ASP A O 1
ATOM 663 N N . PRO A 1 86 ? -7.621 13.721 -7.305 1.00 95.94 86 PRO A N 1
ATOM 664 C CA . PRO A 1 86 ? -8.399 14.615 -6.449 1.00 95.94 86 PRO A CA 1
ATOM 665 C C . PRO A 1 86 ? -9.707 14.000 -5.926 1.00 95.94 86 PRO A C 1
ATOM 667 O O . PRO A 1 86 ? -10.216 14.451 -4.886 1.00 95.94 86 PRO A O 1
ATOM 670 N N . GLU A 1 87 ? -10.246 12.980 -6.603 1.00 97.12 87 GLU A N 1
ATOM 671 C CA . GLU A 1 87 ? -11.438 12.252 -6.163 1.00 97.12 87 GLU A CA 1
ATOM 672 C C . GLU A 1 87 ? -11.156 11.378 -4.930 1.00 97.12 87 GLU A C 1
ATOM 674 O O . GLU A 1 87 ? -12.071 11.082 -4.155 1.00 97.12 87 GLU A O 1
ATOM 679 N N . TYR A 1 88 ? -9.895 11.015 -4.693 1.00 98.19 88 TYR A N 1
ATOM 680 C CA . TYR A 1 88 ? -9.500 10.044 -3.682 1.00 98.19 88 TYR A CA 1
ATOM 681 C C . TYR A 1 88 ? -8.697 10.662 -2.532 1.00 98.19 88 TYR A C 1
ATOM 683 O O . TYR A 1 88 ? -8.054 11.711 -2.634 1.00 98.19 88 TYR A O 1
ATOM 691 N N . VAL A 1 89 ? -8.731 9.973 -1.396 1.00 98.38 89 VAL A N 1
ATOM 692 C CA . VAL A 1 89 ? -7.864 10.212 -0.242 1.00 98.38 89 VAL A CA 1
ATOM 693 C C . VAL A 1 89 ? -7.335 8.881 0.268 1.00 98.38 89 VAL A C 1
ATOM 695 O O . VAL A 1 89 ? -8.025 7.863 0.210 1.00 98.38 89 VAL A O 1
ATOM 698 N N . TRP A 1 90 ? -6.131 8.901 0.817 1.00 98.44 90 TRP A N 1
ATOM 699 C CA . TRP A 1 90 ? -5.626 7.832 1.660 1.00 98.44 90 TRP A CA 1
ATOM 700 C C . TRP A 1 90 ? -6.067 8.101 3.095 1.00 98.44 90 TRP A C 1
ATOM 702 O O . TRP A 1 90 ? -5.605 9.053 3.722 1.00 98.44 90 TRP A O 1
ATOM 712 N N . HIS A 1 91 ? -6.983 7.289 3.614 1.00 98.38 91 HIS A N 1
ATOM 713 C CA . HIS A 1 91 ? -7.460 7.404 4.988 1.00 98.38 91 HIS A CA 1
ATOM 714 C C . HIS A 1 91 ? -6.772 6.366 5.873 1.00 98.38 91 HIS A C 1
ATOM 716 O O . HIS A 1 91 ? -6.899 5.166 5.625 1.00 98.38 91 HIS A O 1
ATOM 722 N N . CYS A 1 92 ? -6.056 6.818 6.902 1.00 98.31 92 CYS A N 1
ATOM 723 C CA . CYS A 1 92 ? -5.526 5.953 7.948 1.00 98.31 92 CYS A CA 1
ATOM 724 C C . CYS A 1 92 ? -6.674 5.515 8.856 1.00 98.31 92 CYS A C 1
ATOM 726 O O . CYS A 1 92 ? -7.147 6.296 9.680 1.00 98.31 92 CYS A O 1
ATOM 728 N N . VAL A 1 93 ? -7.107 4.266 8.725 1.00 98.06 93 VAL A N 1
ATOM 729 C CA . VAL A 1 93 ? -8.197 3.710 9.531 1.00 98.06 93 VAL A CA 1
ATOM 730 C C . VAL A 1 93 ? -7.728 3.501 10.966 1.00 98.06 93 VAL A C 1
ATOM 732 O O . VAL A 1 93 ? -8.424 3.891 11.895 1.00 98.06 93 VAL A O 1
ATOM 735 N N . CYS A 1 94 ? -6.540 2.931 11.168 1.00 97.75 94 CYS A N 1
ATOM 736 C CA . CYS A 1 94 ? -5.962 2.717 12.495 1.00 97.75 94 CYS A CA 1
ATOM 737 C C . CYS A 1 94 ? -4.451 2.447 12.428 1.00 97.75 94 CYS A C 1
ATOM 739 O O . CYS A 1 94 ? -3.884 2.264 11.348 1.00 97.75 94 CYS A O 1
ATOM 741 N N . ARG A 1 95 ? -3.809 2.364 13.596 1.00 96.94 95 ARG A N 1
ATOM 742 C CA . ARG A 1 95 ? -2.433 1.891 13.786 1.00 96.94 95 ARG A CA 1
ATOM 743 C C . ARG A 1 95 ? -2.424 0.711 14.758 1.00 96.94 95 ARG A C 1
ATOM 745 O O . ARG A 1 95 ? -2.850 0.855 15.901 1.00 96.94 95 ARG A O 1
ATOM 752 N N . ALA A 1 96 ? -1.910 -0.434 14.321 1.00 94.56 96 ALA A N 1
ATOM 753 C CA . ALA A 1 96 ? -1.901 -1.684 15.075 1.00 94.56 96 ALA A CA 1
ATOM 754 C C . ALA A 1 96 ? -0.463 -2.165 15.355 1.00 94.56 96 ALA A C 1
ATOM 756 O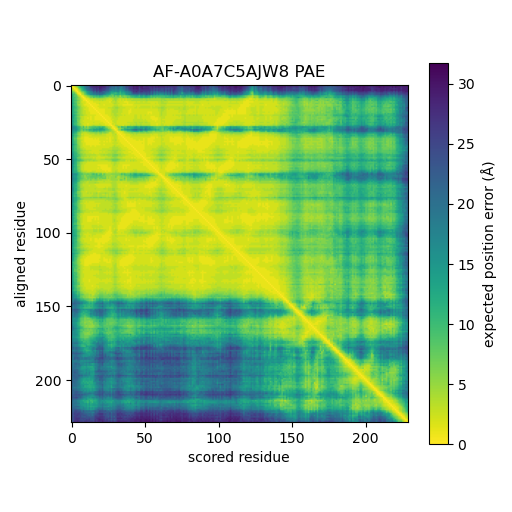 O . ALA A 1 96 ? 0.381 -2.105 14.460 1.00 94.56 96 ALA A O 1
ATOM 757 N N . PRO A 1 97 ? -0.149 -2.654 16.568 1.00 93.06 97 PRO A N 1
ATOM 758 C CA . PRO A 1 97 ? 1.112 -3.337 16.836 1.00 93.06 97 PRO A CA 1
ATOM 759 C C . PRO A 1 97 ? 1.038 -4.782 16.319 1.00 93.06 97 PRO A C 1
ATOM 761 O O . PRO A 1 97 ? 0.324 -5.603 16.888 1.00 93.06 97 PRO A O 1
ATOM 764 N N . LEU A 1 98 ? 1.769 -5.099 15.250 1.00 91.75 98 LEU A N 1
ATOM 765 C CA . LEU A 1 98 ? 1.733 -6.409 14.592 1.00 91.75 98 LEU A CA 1
ATOM 766 C C . LEU A 1 98 ? 3.095 -7.099 14.667 1.00 91.75 98 LEU A C 1
ATOM 768 O O . LEU A 1 98 ? 4.113 -6.510 14.296 1.00 91.75 98 LEU A O 1
ATOM 772 N N . ALA A 1 99 ? 3.120 -8.346 15.138 1.00 89.06 99 ALA A N 1
ATOM 773 C CA . ALA A 1 99 ? 4.305 -9.197 15.073 1.00 89.06 99 ALA A CA 1
ATOM 774 C C . ALA A 1 99 ? 4.343 -10.008 13.770 1.00 89.06 99 ALA A C 1
ATOM 776 O O . ALA A 1 99 ? 3.354 -10.083 13.040 1.00 89.06 99 ALA A O 1
ATOM 777 N N . ARG A 1 100 ? 5.493 -10.640 13.501 1.00 88.12 100 ARG A N 1
ATOM 778 C CA . ARG A 1 100 ? 5.663 -11.556 12.370 1.00 88.12 100 ARG A CA 1
ATOM 779 C C . ARG A 1 100 ? 4.576 -12.619 12.333 1.00 88.12 100 ARG A C 1
ATOM 781 O O . ARG A 1 100 ? 4.425 -13.356 13.312 1.00 88.12 100 ARG A O 1
ATOM 788 N N . GLY A 1 101 ? 3.954 -12.792 11.178 1.00 89.00 101 GLY A N 1
ATOM 789 C CA . GLY A 1 101 ? 3.015 -13.880 10.994 1.00 89.00 101 GLY A CA 1
ATOM 790 C C . GLY A 1 101 ? 2.238 -13.823 9.695 1.00 89.00 101 GLY A C 1
ATOM 791 O O . GLY A 1 101 ? 2.159 -12.783 9.044 1.00 89.00 101 GLY A O 1
ATOM 792 N N . ASP A 1 102 ? 1.660 -14.965 9.363 1.00 91.19 102 ASP A N 1
ATOM 793 C CA . ASP A 1 102 ? 0.666 -15.126 8.315 1.00 91.19 102 ASP A CA 1
ATOM 794 C C . ASP A 1 102 ? -0.708 -15.183 8.963 1.00 91.19 102 ASP A C 1
ATOM 796 O O . ASP A 1 102 ? -0.890 -15.785 10.023 1.00 91.19 102 ASP A O 1
ATOM 800 N N . GLY A 1 103 ? -1.698 -14.567 8.338 1.00 93.69 103 GLY A N 1
ATOM 801 C CA . GLY A 1 103 ? -3.033 -14.611 8.893 1.00 93.69 103 GLY A CA 1
ATOM 802 C C . GLY A 1 103 ? -4.013 -13.736 8.156 1.00 93.69 103 GLY A C 1
ATOM 803 O O . GLY A 1 103 ? -3.971 -13.615 6.932 1.00 93.69 103 GLY A O 1
ATOM 804 N N . THR A 1 104 ? -4.936 -13.162 8.916 1.00 96.75 104 THR A N 1
ATOM 805 C CA . THR A 1 104 ? -6.098 -12.482 8.360 1.00 96.75 104 THR A CA 1
ATOM 806 C C . THR A 1 104 ? -6.313 -11.125 9.014 1.00 96.75 104 THR A C 1
ATOM 808 O O . THR A 1 104 ? -6.282 -10.995 10.236 1.00 96.75 104 THR A O 1
ATOM 811 N N . MET A 1 105 ? -6.579 -10.119 8.187 1.00 97.75 105 MET A N 1
ATOM 812 C CA . MET A 1 105 ? -7.119 -8.828 8.589 1.00 97.75 105 MET A CA 1
ATOM 813 C C . MET A 1 105 ? -8.616 -8.783 8.264 1.00 97.75 105 MET A C 1
ATOM 815 O O . MET A 1 105 ? -9.030 -9.129 7.159 1.00 97.75 105 MET A O 1
ATOM 819 N N . ILE A 1 106 ? -9.435 -8.332 9.209 1.00 98.31 106 ILE A N 1
ATOM 820 C CA . ILE A 1 106 ? -10.883 -8.170 9.047 1.00 98.31 106 ILE A CA 1
ATOM 821 C C . ILE A 1 106 ? -11.245 -6.732 9.403 1.00 98.31 106 ILE A C 1
ATOM 823 O O . ILE A 1 106 ? -10.931 -6.271 10.496 1.00 98.31 106 ILE A O 1
ATOM 827 N N . ALA A 1 107 ? -11.926 -6.035 8.496 1.00 97.88 107 ALA A N 1
ATOM 828 C CA . ALA A 1 107 ? -12.470 -4.703 8.737 1.00 97.88 107 ALA A CA 1
ATOM 829 C C . ALA A 1 107 ? -13.975 -4.805 9.046 1.00 97.88 107 ALA A C 1
ATOM 831 O O . ALA A 1 107 ? -14.825 -4.758 8.156 1.00 97.88 107 ALA A O 1
ATOM 832 N N . ASN A 1 108 ? -14.317 -4.978 10.321 1.00 97.56 108 ASN A N 1
ATOM 833 C CA . ASN A 1 108 ? -15.701 -5.040 10.778 1.00 97.56 108 ASN A CA 1
ATOM 834 C C . ASN A 1 108 ? -16.403 -3.703 10.523 1.00 97.56 108 ASN A C 1
ATOM 836 O O . ASN A 1 108 ? -15.878 -2.640 10.851 1.00 97.56 108 ASN A O 1
ATOM 840 N N . GLY A 1 109 ? -17.605 -3.762 9.948 1.00 96.56 109 GLY A N 1
ATOM 841 C CA . GLY A 1 109 ? -18.379 -2.563 9.623 1.00 96.56 109 GLY A CA 1
ATOM 842 C C . GLY A 1 109 ? -17.854 -1.783 8.414 1.00 96.56 109 GLY A C 1
ATOM 843 O O . GLY A 1 109 ? -18.205 -0.614 8.264 1.00 96.56 109 GLY A O 1
ATOM 844 N N . TRP A 1 110 ? -17.027 -2.394 7.553 1.00 98.06 110 TRP A N 1
ATOM 845 C CA . TRP A 1 110 ? -16.576 -1.746 6.321 1.00 98.06 110 TRP A CA 1
ATOM 846 C C . TRP A 1 110 ? -17.769 -1.348 5.423 1.00 98.06 110 TRP A C 1
ATOM 848 O O . TRP A 1 110 ? -18.590 -2.213 5.101 1.00 98.06 110 TRP A O 1
ATOM 858 N N . PRO A 1 111 ? -17.895 -0.076 4.986 1.00 96.81 111 PRO A N 1
ATOM 859 C CA . PRO A 1 111 ? -19.038 0.356 4.181 1.00 96.81 111 PRO A CA 1
ATOM 860 C C . PRO A 1 111 ? -18.991 -0.245 2.768 1.00 96.81 111 PRO A C 1
ATOM 862 O O . PRO A 1 111 ? -18.086 0.058 1.984 1.00 96.81 111 PRO A O 1
ATOM 865 N N . ALA A 1 112 ? -19.965 -1.091 2.425 1.00 94.69 112 ALA A N 1
ATOM 866 C CA . ALA A 1 112 ? -19.988 -1.844 1.165 1.00 94.69 112 ALA A CA 1
ATOM 867 C C . ALA A 1 112 ? -19.999 -0.947 -0.088 1.00 94.69 112 ALA A C 1
ATOM 869 O O . ALA A 1 112 ? -19.451 -1.309 -1.127 1.00 94.69 112 ALA A O 1
ATOM 870 N N . GLU A 1 113 ? -20.571 0.253 0.006 1.00 93.75 113 GLU A N 1
ATOM 871 C CA . GLU A 1 113 ? -20.635 1.233 -1.080 1.00 93.75 113 GLU A CA 1
ATOM 872 C C . GLU A 1 113 ? -19.272 1.815 -1.484 1.00 93.75 113 GLU A C 1
ATOM 874 O O . GLU A 1 113 ? -19.162 2.469 -2.522 1.00 93.75 113 GLU A O 1
ATOM 879 N N . THR A 1 114 ? -18.226 1.587 -0.683 1.00 94.81 114 THR A N 1
ATOM 880 C CA . THR A 1 114 ? -16.854 1.953 -1.063 1.00 94.81 114 THR A CA 1
ATOM 881 C C . THR A 1 114 ? -16.345 1.131 -2.245 1.00 94.81 114 THR A C 1
ATOM 883 O O . THR A 1 114 ? -15.494 1.623 -2.987 1.00 94.81 114 THR A O 1
ATOM 886 N N . GLY A 1 115 ? -16.893 -0.074 -2.451 1.00 94.00 115 GLY A N 1
ATOM 887 C CA . GLY A 1 115 ? -16.402 -1.035 -3.432 1.00 94.00 115 GLY A CA 1
ATOM 888 C C . GLY A 1 115 ? -14.980 -1.524 -3.120 1.00 94.00 115 GLY A C 1
ATOM 889 O O . GLY A 1 115 ? -14.486 -1.348 -2.006 1.00 94.00 115 GLY A O 1
ATOM 890 N N . PRO A 1 116 ? -14.304 -2.154 -4.096 1.00 96.62 116 PRO A N 1
ATOM 891 C CA . PRO A 1 116 ? -12.907 -2.545 -3.950 1.00 96.62 116 PRO A CA 1
ATOM 892 C C . PRO A 1 116 ? -11.980 -1.327 -3.827 1.00 96.62 116 PRO A C 1
ATOM 894 O O . PRO A 1 116 ? -12.095 -0.379 -4.606 1.00 96.62 116 PRO A O 1
ATOM 897 N N . VAL A 1 117 ? -11.025 -1.378 -2.897 1.00 97.44 117 VAL A N 1
ATOM 898 C CA . VAL A 1 117 ? -10.105 -0.270 -2.583 1.00 97.44 117 VAL A CA 1
ATOM 899 C C . VAL A 1 117 ? -8.646 -0.715 -2.591 1.00 97.44 117 VAL A C 1
ATOM 901 O O . VAL A 1 117 ? -8.340 -1.888 -2.381 1.00 97.44 117 VAL A O 1
ATOM 904 N N . ASP A 1 118 ? -7.725 0.219 -2.802 1.00 97.62 118 ASP A N 1
ATOM 905 C CA . ASP A 1 118 ? -6.306 -0.053 -2.577 1.00 97.62 118 ASP A CA 1
ATOM 906 C C . ASP A 1 118 ? -5.977 0.119 -1.092 1.00 97.62 118 ASP A C 1
ATOM 908 O O . ASP A 1 118 ? -6.380 1.093 -0.455 1.00 97.62 118 ASP A O 1
ATOM 912 N N . VAL A 1 119 ? -5.250 -0.842 -0.537 1.00 97.62 119 VAL A N 1
ATOM 913 C CA . VAL A 1 119 ? -4.851 -0.889 0.869 1.00 97.62 119 VAL A CA 1
ATOM 914 C C . VAL A 1 119 ? -3.339 -0.840 0.963 1.00 97.62 119 VAL A C 1
ATOM 916 O O . VAL A 1 119 ? -2.639 -1.495 0.190 1.00 97.62 119 VAL A O 1
ATOM 919 N N . LEU A 1 120 ? -2.854 -0.099 1.951 1.00 96.69 120 LEU A N 1
ATOM 920 C CA . LEU A 1 120 ? -1.459 -0.079 2.346 1.00 96.69 120 LEU A CA 1
ATOM 921 C C . LEU A 1 120 ? -1.361 -0.340 3.850 1.00 96.69 120 LEU A C 1
ATOM 923 O O . LEU A 1 120 ? -1.833 0.463 4.655 1.00 96.69 120 LEU A O 1
ATOM 927 N N . LEU A 1 121 ? -0.724 -1.450 4.222 1.00 95.25 121 LEU A N 1
ATOM 928 C CA . LEU A 1 121 ? -0.195 -1.640 5.569 1.00 95.25 121 LEU A CA 1
ATOM 929 C C . LEU A 1 121 ? 1.268 -1.213 5.553 1.00 95.25 121 LEU A C 1
ATOM 931 O O . LEU A 1 121 ? 2.067 -1.804 4.833 1.00 95.25 121 LEU A O 1
ATOM 935 N N . CYS A 1 122 ? 1.641 -0.208 6.331 1.00 92.81 122 CYS A N 1
ATOM 936 C CA . CYS A 1 122 ? 3.027 0.248 6.362 1.00 92.81 122 CYS A CA 1
ATOM 937 C C . CYS A 1 122 ? 3.484 0.605 7.768 1.00 92.81 122 CYS A C 1
ATOM 939 O O . CYS A 1 122 ? 2.692 1.060 8.588 1.00 92.81 122 CYS A O 1
ATOM 941 N N . THR A 1 123 ? 4.773 0.452 8.058 1.00 90.44 123 THR A N 1
ATOM 942 C CA . THR A 1 123 ? 5.316 0.912 9.344 1.00 90.44 123 THR A CA 1
ATOM 943 C C . THR A 1 123 ? 5.427 2.430 9.405 1.00 90.44 123 THR A C 1
ATOM 945 O O . THR A 1 123 ? 5.418 2.989 10.502 1.00 90.44 123 THR A O 1
ATOM 948 N N . TRP A 1 124 ? 5.454 3.113 8.249 1.00 88.88 124 TRP A N 1
ATOM 949 C CA . TRP A 1 124 ? 5.681 4.557 8.166 1.00 88.88 124 TRP A CA 1
ATOM 950 C C . TRP A 1 124 ? 4.616 5.311 7.369 1.00 88.88 124 TRP A C 1
ATOM 952 O O . TRP A 1 124 ? 4.398 5.035 6.190 1.00 88.88 124 TRP A O 1
ATOM 962 N N . PRO A 1 125 ? 3.998 6.353 7.952 1.00 91.06 125 PRO A N 1
ATOM 963 C CA . PRO A 1 125 ? 2.948 7.110 7.278 1.00 91.06 125 PRO A CA 1
ATOM 964 C C . PRO A 1 125 ? 3.478 7.919 6.085 1.00 91.06 125 PRO A C 1
ATOM 966 O O . PRO A 1 125 ? 2.701 8.332 5.225 1.00 91.06 125 PRO A O 1
ATOM 969 N N . ARG A 1 126 ? 4.798 8.130 5.993 1.00 89.81 126 ARG A N 1
ATOM 970 C CA . ARG A 1 126 ? 5.387 8.940 4.925 1.00 89.81 126 ARG A CA 1
ATOM 971 C C . ARG A 1 126 ? 5.272 8.338 3.528 1.00 89.81 126 ARG A C 1
ATOM 973 O O . ARG A 1 126 ? 5.334 9.099 2.571 1.00 89.81 126 ARG A O 1
ATOM 980 N N . TYR A 1 127 ? 5.050 7.028 3.403 1.00 89.12 127 TYR A N 1
ATOM 981 C CA . TYR A 1 127 ? 4.707 6.413 2.114 1.00 89.12 127 TYR A CA 1
ATOM 982 C C . TYR A 1 127 ? 3.467 7.072 1.499 1.00 89.12 127 TYR A C 1
ATOM 984 O O . TYR A 1 127 ? 3.379 7.275 0.291 1.00 89.12 127 TYR A O 1
ATOM 992 N N . VAL A 1 128 ? 2.524 7.476 2.349 1.00 94.12 128 VAL A N 1
ATOM 993 C CA . VAL A 1 128 ? 1.322 8.188 1.934 1.00 94.12 128 VAL A CA 1
ATOM 994 C C . VAL A 1 128 ? 1.588 9.689 1.823 1.00 94.12 128 VAL A C 1
ATOM 996 O O . VAL A 1 128 ? 1.296 10.281 0.787 1.00 94.12 128 VAL A O 1
ATOM 999 N N . THR A 1 129 ? 2.167 10.323 2.850 1.00 93.12 129 THR A N 1
ATOM 1000 C CA . THR A 1 129 ? 2.310 11.795 2.865 1.00 93.12 129 THR A CA 1
ATOM 1001 C C . THR A 1 129 ? 3.302 12.341 1.839 1.00 93.12 129 THR A C 1
ATOM 1003 O O . THR A 1 129 ? 3.177 13.497 1.444 1.00 93.12 129 THR A O 1
ATOM 1006 N N . SER A 1 130 ? 4.250 11.530 1.362 1.00 90.50 130 SER A N 1
ATOM 1007 C CA . SER A 1 130 ? 5.185 11.901 0.290 1.00 90.50 130 SER A CA 1
ATOM 1008 C C . SER A 1 130 ? 4.624 11.688 -1.127 1.00 90.50 130 SER A C 1
ATOM 1010 O O . SER A 1 130 ? 5.295 12.020 -2.110 1.00 90.50 130 SER A O 1
ATOM 1012 N N . GLY A 1 131 ? 3.431 11.091 -1.247 1.00 91.19 131 GLY A N 1
ATOM 1013 C CA . GLY A 1 131 ? 2.830 10.674 -2.518 1.00 91.19 131 GLY A CA 1
ATOM 1014 C C . GLY A 1 131 ? 3.438 9.405 -3.130 1.00 91.19 131 GLY A C 1
ATOM 1015 O O . GLY A 1 131 ? 3.065 9.020 -4.237 1.00 91.19 131 GLY A O 1
ATOM 1016 N N . GLU A 1 132 ? 4.363 8.736 -2.440 1.00 88.81 132 GLU A N 1
ATOM 1017 C CA . GLU A 1 132 ? 5.008 7.508 -2.916 1.00 88.81 132 GLU A CA 1
ATOM 1018 C C . GLU A 1 132 ? 4.008 6.376 -3.179 1.00 88.81 132 GLU A C 1
ATOM 1020 O O . GLU A 1 132 ? 4.087 5.728 -4.221 1.00 88.81 132 GLU A O 1
ATOM 1025 N N . ALA A 1 133 ? 2.999 6.218 -2.320 1.00 91.56 133 ALA A N 1
ATOM 1026 C CA . ALA A 1 133 ? 1.950 5.220 -2.496 1.00 91.56 133 ALA A CA 1
ATOM 1027 C C . ALA A 1 133 ? 1.163 5.400 -3.804 1.00 91.56 133 ALA A C 1
ATOM 1029 O O . ALA A 1 133 ? 0.835 4.430 -4.485 1.00 91.56 133 ALA A O 1
ATOM 1030 N N . ASP A 1 134 ? 0.899 6.643 -4.203 1.00 93.69 134 ASP A N 1
ATOM 1031 C CA . ASP A 1 134 ? 0.230 6.915 -5.472 1.00 93.69 134 ASP A CA 1
ATOM 1032 C C . ASP A 1 134 ? 1.145 6.720 -6.674 1.00 93.69 134 ASP A C 1
ATOM 1034 O O . ASP A 1 134 ? 0.710 6.155 -7.678 1.00 93.69 134 ASP A O 1
ATOM 1038 N N . ARG A 1 135 ? 2.417 7.130 -6.568 1.00 88.88 135 ARG A N 1
ATOM 1039 C CA . ARG A 1 135 ? 3.417 6.823 -7.599 1.00 88.88 135 ARG A CA 1
ATOM 1040 C C . ARG A 1 135 ? 3.501 5.313 -7.831 1.00 88.88 135 ARG A C 1
ATOM 1042 O O . ARG A 1 135 ? 3.529 4.881 -8.979 1.00 88.88 135 ARG A O 1
ATOM 1049 N N . ARG A 1 136 ? 3.440 4.509 -6.763 1.00 84.12 136 ARG A N 1
ATOM 1050 C CA . ARG A 1 136 ? 3.410 3.041 -6.832 1.00 84.12 136 ARG A CA 1
ATOM 1051 C C . ARG A 1 136 ? 2.193 2.525 -7.603 1.00 84.12 136 ARG A C 1
ATOM 1053 O O . ARG A 1 136 ? 2.344 1.739 -8.537 1.00 84.12 136 ARG A O 1
ATOM 1060 N N . LEU A 1 137 ? 0.992 2.992 -7.256 1.00 88.62 137 LEU A N 1
ATOM 1061 C CA . LEU A 1 137 ? -0.237 2.601 -7.956 1.00 88.62 137 LEU A CA 1
ATOM 1062 C C . LEU A 1 137 ? -0.217 2.998 -9.440 1.00 88.62 137 LEU A C 1
ATOM 1064 O O . LEU A 1 137 ? -0.668 2.216 -10.282 1.00 88.62 137 LEU A O 1
ATOM 1068 N N . ALA A 1 138 ? 0.327 4.172 -9.769 1.00 88.19 138 ALA A N 1
ATOM 1069 C CA . ALA A 1 138 ? 0.480 4.627 -11.148 1.00 88.19 138 ALA A CA 1
ATOM 1070 C C . ALA A 1 138 ? 1.441 3.724 -11.937 1.00 88.19 138 ALA A C 1
ATOM 1072 O O . ALA A 1 138 ? 1.099 3.281 -13.032 1.00 88.19 138 ALA A O 1
ATOM 1073 N N . LEU A 1 139 ? 2.592 3.371 -11.354 1.00 81.44 139 LEU A N 1
ATOM 1074 C CA . LEU A 1 139 ? 3.564 2.464 -11.973 1.00 81.44 139 LEU A CA 1
ATOM 1075 C C . LEU A 1 139 ? 2.969 1.086 -12.259 1.00 81.44 139 LEU A C 1
ATOM 1077 O O . LEU A 1 139 ? 3.131 0.566 -13.355 1.00 81.44 139 LEU A O 1
ATOM 1081 N N . TRP A 1 140 ? 2.229 0.507 -11.313 1.00 82.69 140 TRP A N 1
ATOM 1082 C CA . TRP A 1 140 ? 1.580 -0.793 -11.510 1.00 82.69 140 TRP A CA 1
ATOM 1083 C C . TRP A 1 140 ? 0.365 -0.773 -12.439 1.00 82.69 140 TRP A C 1
ATOM 1085 O O . TRP A 1 140 ? -0.196 -1.834 -12.736 1.00 82.69 140 TRP A O 1
ATOM 1095 N N . SER A 1 141 ? -0.089 0.416 -12.824 1.00 85.56 141 SER A N 1
ATOM 1096 C CA . SER A 1 141 ? -1.137 0.607 -13.826 1.00 85.56 141 SER A CA 1
ATOM 1097 C C . SER A 1 141 ? -0.556 0.809 -15.226 1.00 85.56 141 SER A C 1
ATOM 1099 O O . SER A 1 141 ? -1.302 0.741 -16.200 1.00 85.56 141 SER A O 1
ATOM 1101 N N . ASP A 1 142 ? 0.760 1.022 -15.343 1.00 83.62 142 ASP A N 1
ATOM 1102 C CA . ASP A 1 142 ? 1.447 1.047 -16.628 1.00 83.62 142 ASP A CA 1
ATOM 1103 C C . ASP A 1 142 ? 1.397 -0.360 -17.254 1.00 83.62 142 ASP A C 1
ATOM 1105 O O . ASP A 1 142 ? 1.898 -1.312 -16.648 1.00 83.62 142 ASP A O 1
ATOM 1109 N N . PRO A 1 143 ? 0.826 -0.529 -18.461 1.00 82.50 143 PRO A N 1
ATOM 1110 C CA . PRO A 1 143 ? 0.770 -1.829 -19.135 1.00 82.50 143 PRO A CA 1
ATOM 1111 C C . PRO A 1 143 ? 2.157 -2.426 -19.418 1.00 82.50 143 PRO A C 1
ATOM 1113 O O . PRO A 1 143 ? 2.286 -3.646 -19.579 1.00 82.50 143 PRO A O 1
ATOM 1116 N N . SER A 1 144 ? 3.184 -1.575 -19.457 1.00 79.62 144 SER A N 1
ATOM 1117 C CA . SER A 1 144 ? 4.581 -1.955 -19.632 1.00 79.62 144 SER A CA 1
ATOM 1118 C C . SER A 1 144 ? 5.176 -2.554 -18.361 1.00 79.62 144 SER A C 1
ATOM 1120 O O . SER A 1 144 ? 6.129 -3.324 -18.453 1.00 79.62 144 SER A O 1
ATOM 1122 N N . TRP A 1 145 ? 4.633 -2.243 -17.179 1.00 80.44 145 TRP A N 1
ATOM 1123 C CA . TRP A 1 145 ? 5.121 -2.829 -15.937 1.00 80.44 145 TRP A CA 1
ATOM 1124 C C . TRP A 1 145 ? 4.821 -4.330 -15.894 1.00 80.44 145 TRP A C 1
ATOM 1126 O O . TRP A 1 145 ? 3.706 -4.779 -16.174 1.00 80.44 145 TRP A O 1
ATOM 1136 N N . ALA A 1 146 ? 5.829 -5.109 -15.512 1.00 74.12 146 ALA A N 1
ATOM 1137 C CA . ALA A 1 146 ? 5.694 -6.530 -15.246 1.00 74.12 146 ALA A CA 1
ATOM 1138 C C . ALA A 1 146 ? 6.438 -6.877 -13.949 1.00 74.12 146 ALA A C 1
ATOM 1140 O O . ALA A 1 146 ? 7.600 -6.494 -13.798 1.00 74.12 146 ALA A O 1
ATOM 1141 N N . PRO A 1 147 ? 5.805 -7.607 -13.012 1.00 68.75 147 PRO A N 1
ATOM 1142 C CA . PRO A 1 147 ? 6.511 -8.146 -11.863 1.00 68.75 147 PRO A CA 1
ATOM 1143 C C . PRO A 1 147 ? 7.383 -9.303 -12.347 1.00 68.75 147 PRO A C 1
ATOM 1145 O O . PRO A 1 147 ? 6.886 -10.404 -12.580 1.00 68.75 147 PRO A O 1
ATOM 1148 N N . SER A 1 148 ? 8.673 -9.050 -12.540 1.00 66.88 148 SER A N 1
ATOM 1149 C CA . SER A 1 148 ? 9.621 -10.065 -13.014 1.00 66.88 148 SER A CA 1
ATOM 1150 C C . SER A 1 148 ? 10.788 -10.294 -12.050 1.00 66.88 148 SER A C 1
ATOM 1152 O O . SER A 1 148 ? 11.743 -10.960 -12.446 1.00 66.88 148 SER A O 1
ATOM 1154 N N . GLY A 1 149 ? 10.716 -9.704 -10.846 1.00 65.56 149 GLY A N 1
ATOM 1155 C CA . GLY A 1 149 ? 11.731 -9.660 -9.793 1.00 65.56 149 GLY A CA 1
ATOM 1156 C C . GLY A 1 149 ? 12.938 -10.557 -10.025 1.00 65.56 149 GLY A C 1
ATOM 1157 O O . GLY A 1 149 ? 12.935 -11.725 -9.639 1.00 65.56 149 GLY A O 1
ATOM 1158 N N . VAL A 1 150 ? 13.978 -9.997 -10.641 1.00 66.56 150 VAL A N 1
ATOM 1159 C CA . VAL A 1 150 ? 15.277 -10.652 -10.745 1.00 66.56 150 VAL A CA 1
ATOM 1160 C C . VAL A 1 150 ? 15.999 -10.389 -9.427 1.00 66.56 150 VAL A C 1
ATOM 1162 O O . VAL A 1 150 ? 16.290 -9.228 -9.119 1.00 66.56 150 VAL A O 1
ATOM 1165 N N . PRO A 1 151 ? 16.257 -11.422 -8.607 1.00 63.88 151 PRO A N 1
ATOM 1166 C CA . PRO A 1 151 ? 16.974 -11.227 -7.361 1.00 63.88 151 PRO A CA 1
ATOM 1167 C C . PRO A 1 151 ? 18.413 -10.819 -7.679 1.00 63.88 151 PRO A C 1
ATOM 1169 O O . PRO A 1 151 ? 19.082 -11.471 -8.479 1.00 63.88 151 PRO A O 1
ATOM 1172 N N . LEU A 1 152 ? 18.923 -9.792 -6.998 1.00 66.56 152 LEU A N 1
ATOM 1173 C CA . LEU A 1 152 ? 20.329 -9.381 -7.130 1.00 66.56 152 LEU A CA 1
ATOM 1174 C C . LEU A 1 152 ? 21.297 -10.321 -6.367 1.00 66.56 152 LEU A C 1
ATOM 1176 O O . LEU A 1 152 ? 22.499 -10.079 -6.323 1.00 66.56 152 LEU A O 1
ATOM 1180 N N . GLY A 1 153 ? 20.768 -11.435 -5.833 1.00 59.50 153 GLY A N 1
ATOM 1181 C CA . GLY A 1 153 ? 21.489 -12.579 -5.264 1.00 59.50 153 GLY A CA 1
ATOM 1182 C C . GLY A 1 153 ? 21.654 -12.516 -3.744 1.00 59.50 153 GLY A C 1
ATOM 1183 O O . GLY A 1 153 ? 22.253 -11.583 -3.248 1.00 59.50 153 GLY A O 1
ATOM 1184 N N . GLY A 1 154 ? 21.192 -13.533 -3.001 1.00 57.16 154 GLY A N 1
ATOM 1185 C CA . GLY A 1 154 ? 21.285 -13.604 -1.528 1.00 57.16 154 GLY A CA 1
ATOM 1186 C C . GLY A 1 154 ? 20.056 -13.058 -0.780 1.00 57.16 154 GLY A C 1
ATOM 1187 O O . GLY A 1 154 ? 19.252 -12.310 -1.335 1.00 57.16 154 GLY A O 1
ATOM 1188 N N . ILE A 1 155 ? 19.876 -13.464 0.485 1.00 57.31 155 ILE A N 1
ATOM 1189 C CA . ILE A 1 155 ? 18.789 -12.963 1.348 1.00 57.31 155 ILE A CA 1
ATOM 1190 C C . ILE A 1 155 ? 19.025 -11.475 1.612 1.00 57.31 155 ILE A C 1
ATOM 1192 O O . ILE A 1 155 ? 20.081 -11.100 2.111 1.00 57.31 155 ILE A O 1
ATOM 1196 N N . GLY A 1 156 ? 18.030 -10.643 1.305 1.00 60.62 156 GLY A N 1
ATOM 1197 C CA . GLY A 1 156 ? 18.086 -9.207 1.570 1.00 60.62 156 GLY A CA 1
ATOM 1198 C C . GLY A 1 156 ? 18.777 -8.374 0.493 1.00 60.62 156 GLY A C 1
ATOM 1199 O O . GLY A 1 156 ? 18.771 -7.165 0.622 1.00 60.62 156 GLY A O 1
ATOM 1200 N N . CYS A 1 157 ? 19.288 -8.949 -0.598 1.00 64.62 157 CYS A N 1
ATOM 1201 C CA . CYS A 1 157 ? 19.974 -8.173 -1.644 1.00 64.62 157 CYS A CA 1
ATOM 1202 C C . CYS A 1 157 ? 19.032 -7.433 -2.607 1.00 64.62 157 CYS A C 1
ATOM 1204 O O . CYS A 1 157 ? 19.481 -6.828 -3.575 1.00 64.62 157 CYS A O 1
ATOM 1206 N N . GLY A 1 158 ? 17.727 -7.469 -2.328 1.00 70.81 158 GLY A N 1
ATOM 1207 C CA . GLY A 1 158 ? 16.706 -6.781 -3.101 1.00 70.81 158 GLY A CA 1
ATOM 1208 C C . GLY A 1 158 ? 16.465 -7.357 -4.489 1.00 70.81 158 GLY A C 1
ATOM 1209 O O . GLY A 1 158 ? 16.797 -8.513 -4.777 1.00 70.81 158 GLY A O 1
ATOM 1210 N N . ARG A 1 159 ? 15.777 -6.577 -5.320 1.00 75.50 159 ARG A N 1
ATOM 1211 C CA . ARG A 1 159 ? 15.325 -7.001 -6.644 1.00 75.50 159 ARG A CA 1
ATOM 1212 C C . ARG A 1 159 ? 15.392 -5.868 -7.654 1.00 75.50 159 ARG A C 1
ATOM 1214 O O . ARG A 1 159 ? 15.443 -4.698 -7.290 1.00 75.50 159 ARG A O 1
ATOM 1221 N N . VAL A 1 160 ? 15.343 -6.252 -8.921 1.00 76.31 160 VAL A N 1
ATOM 1222 C CA . VAL A 1 160 ? 15.020 -5.366 -10.038 1.00 76.31 160 VAL A CA 1
ATOM 1223 C C . VAL A 1 160 ? 13.885 -5.995 -10.842 1.00 76.31 160 VAL A C 1
ATOM 1225 O O . VAL A 1 160 ? 13.906 -7.195 -11.119 1.00 76.31 160 VAL A O 1
ATOM 1228 N N . ASP A 1 161 ? 12.879 -5.204 -11.204 1.00 77.94 161 ASP A N 1
ATOM 1229 C CA . ASP A 1 161 ? 11.793 -5.638 -12.081 1.00 77.94 161 ASP A CA 1
ATOM 1230 C C . ASP A 1 161 ? 12.142 -5.283 -13.539 1.00 77.94 161 ASP A C 1
ATOM 1232 O O . ASP A 1 161 ? 12.431 -4.130 -13.864 1.00 77.94 161 ASP A O 1
ATOM 1236 N N . ILE A 1 162 ? 12.112 -6.277 -14.428 1.00 78.06 162 ILE A N 1
ATOM 1237 C CA . ILE A 1 162 ? 12.257 -6.129 -15.881 1.00 78.06 162 ILE A CA 1
ATOM 1238 C C . ILE A 1 162 ? 10.860 -5.956 -16.480 1.00 78.06 162 ILE A C 1
ATOM 1240 O O . ILE A 1 162 ? 10.000 -6.832 -16.390 1.00 78.06 162 ILE A O 1
ATOM 1244 N N . CYS A 1 163 ? 10.635 -4.808 -17.106 1.00 78.88 163 CYS A N 1
ATOM 1245 C CA . CYS A 1 163 ? 9.363 -4.430 -17.705 1.00 78.88 163 CYS A CA 1
ATOM 1246 C C . CYS A 1 163 ? 9.248 -4.908 -19.161 1.00 78.88 163 CYS A C 1
ATOM 1248 O O . CYS A 1 163 ? 10.239 -5.164 -19.844 1.00 78.88 163 CYS A O 1
ATOM 1250 N N . ARG A 1 164 ? 8.013 -4.993 -19.664 1.00 77.38 164 ARG A N 1
ATOM 1251 C CA . ARG A 1 164 ? 7.671 -5.416 -21.038 1.00 77.38 164 ARG A CA 1
ATOM 1252 C C . ARG A 1 164 ? 8.150 -4.458 -22.126 1.00 77.38 164 ARG A C 1
ATOM 1254 O O . ARG A 1 164 ? 8.095 -4.800 -23.298 1.00 77.38 164 ARG A O 1
ATOM 1261 N N . ASP A 1 165 ? 8.562 -3.255 -21.755 1.00 75.19 165 ASP A N 1
ATOM 1262 C CA . ASP A 1 165 ? 9.167 -2.259 -22.642 1.00 75.19 165 ASP A CA 1
ATOM 1263 C C . ASP A 1 165 ? 10.705 -2.272 -22.579 1.00 75.19 165 ASP A C 1
ATOM 1265 O O . ASP A 1 165 ? 11.354 -1.371 -23.109 1.00 75.19 165 ASP A O 1
ATOM 1269 N N . GLY A 1 166 ? 11.292 -3.265 -21.900 1.00 70.38 166 GLY A N 1
ATOM 1270 C CA . GLY A 1 166 ? 12.732 -3.359 -21.695 1.00 70.38 166 GLY A CA 1
ATOM 1271 C C . GLY A 1 166 ? 13.275 -2.357 -20.673 1.00 70.38 166 GLY A C 1
ATOM 1272 O O . GLY A 1 166 ? 14.481 -2.136 -20.624 1.00 70.38 166 GLY A O 1
ATOM 1273 N N . ARG A 1 167 ? 12.434 -1.724 -19.845 1.00 76.06 167 ARG A N 1
ATOM 1274 C CA . ARG A 1 167 ? 12.939 -0.901 -18.738 1.00 76.06 167 ARG A CA 1
ATOM 1275 C C . ARG A 1 167 ? 13.210 -1.725 -17.493 1.00 76.06 167 ARG A C 1
ATOM 1277 O O . ARG A 1 167 ? 12.479 -2.667 -17.191 1.00 76.06 167 ARG A O 1
ATOM 1284 N N . PHE A 1 168 ? 14.196 -1.305 -16.714 1.00 76.81 168 PHE A N 1
ATOM 1285 C CA . PHE A 1 168 ? 14.274 -1.702 -15.314 1.00 76.81 168 PHE A CA 1
ATOM 1286 C C . PHE A 1 168 ? 13.447 -0.759 -14.447 1.00 76.81 168 PHE A C 1
ATOM 1288 O O . PHE A 1 168 ? 13.502 0.459 -14.620 1.00 76.81 168 PHE A O 1
ATOM 1295 N N . ARG A 1 169 ? 12.708 -1.318 -13.492 1.00 77.06 169 ARG A N 1
ATOM 1296 C CA . ARG A 1 169 ? 11.978 -0.570 -12.464 1.00 77.06 169 ARG A CA 1
ATOM 1297 C C . ARG A 1 169 ? 12.163 -1.238 -11.106 1.00 77.06 169 ARG A C 1
ATOM 1299 O O . ARG A 1 169 ? 12.558 -2.399 -11.035 1.00 77.06 169 ARG A O 1
ATOM 1306 N N . ASN A 1 170 ? 11.826 -0.514 -10.038 1.00 73.44 170 ASN A N 1
ATOM 1307 C CA . ASN A 1 170 ? 11.777 -1.050 -8.675 1.00 73.44 170 ASN A CA 1
ATOM 1308 C C . ASN A 1 170 ? 13.108 -1.674 -8.224 1.00 73.44 170 ASN A C 1
ATOM 1310 O O . ASN A 1 170 ? 13.161 -2.843 -7.841 1.00 73.44 170 ASN A O 1
ATOM 1314 N N . PHE A 1 171 ? 14.178 -0.882 -8.314 1.00 73.00 171 PHE A N 1
ATOM 1315 C CA . PHE A 1 171 ? 15.473 -1.242 -7.756 1.00 73.00 171 PHE A CA 1
ATOM 1316 C C . PHE A 1 171 ? 15.400 -1.178 -6.236 1.00 73.00 171 PHE A C 1
ATOM 1318 O O . PHE A 1 171 ? 15.239 -0.105 -5.658 1.00 73.00 171 PHE A O 1
ATOM 1325 N N . SER A 1 172 ? 15.552 -2.323 -5.583 1.00 68.62 172 SER A N 1
ATOM 1326 C CA . SER A 1 172 ? 15.657 -2.387 -4.132 1.00 68.62 172 SER A CA 1
ATOM 1327 C C . SER A 1 172 ? 16.956 -3.066 -3.713 1.00 68.62 172 SER A C 1
ATOM 1329 O O . SER A 1 172 ? 17.485 -3.920 -4.420 1.00 68.62 172 SER A O 1
ATOM 1331 N N . MET A 1 173 ? 17.452 -2.701 -2.530 1.00 64.81 173 MET A N 1
ATOM 1332 C CA . MET A 1 173 ? 18.487 -3.440 -1.789 1.00 64.81 173 MET A CA 1
ATOM 1333 C C . MET A 1 173 ? 17.867 -4.199 -0.607 1.00 64.81 173 MET A C 1
ATOM 1335 O O . MET A 1 173 ? 18.525 -4.444 0.395 1.00 64.81 173 MET A O 1
ATOM 1339 N N . ASN A 1 174 ? 16.566 -4.488 -0.684 1.00 65.56 174 ASN A N 1
ATOM 1340 C CA . ASN A 1 174 ? 15.811 -5.237 0.311 1.00 65.56 174 ASN A CA 1
ATOM 1341 C C . ASN A 1 174 ? 14.682 -5.984 -0.408 1.00 65.56 174 ASN A C 1
ATOM 1343 O O . ASN A 1 174 ? 13.868 -5.383 -1.107 1.00 65.56 174 ASN A O 1
ATOM 1347 N N . ASN A 1 175 ? 14.640 -7.307 -0.265 1.00 58.56 175 ASN A N 1
ATOM 1348 C CA . ASN A 1 175 ? 13.666 -8.156 -0.954 1.00 58.56 175 ASN A CA 1
ATOM 1349 C C . ASN A 1 175 ? 12.221 -7.948 -0.466 1.00 58.56 175 ASN A C 1
ATOM 1351 O O . ASN A 1 175 ? 11.295 -8.324 -1.179 1.00 58.56 175 ASN A O 1
ATOM 1355 N N . ASN A 1 176 ? 12.049 -7.338 0.709 1.00 58.25 176 ASN A N 1
ATOM 1356 C CA . ASN A 1 176 ? 10.760 -6.986 1.301 1.00 58.25 176 ASN A CA 1
ATOM 1357 C C . ASN A 1 176 ? 10.342 -5.536 1.004 1.00 58.25 176 ASN A C 1
ATOM 1359 O O . ASN A 1 176 ? 9.307 -5.097 1.496 1.00 58.25 176 ASN A O 1
ATOM 1363 N N . GLN A 1 177 ? 11.147 -4.779 0.251 1.00 62.22 177 GLN A N 1
ATOM 1364 C CA . GLN A 1 177 ? 10.815 -3.412 -0.142 1.00 62.22 177 GLN A CA 1
ATOM 1365 C C . GLN A 1 177 ? 10.404 -3.350 -1.603 1.00 62.22 177 GLN A C 1
ATOM 1367 O O . GLN A 1 177 ? 11.083 -3.859 -2.500 1.00 62.22 177 GLN A O 1
ATOM 1372 N N . ASP A 1 178 ? 9.313 -2.636 -1.808 1.00 62.22 178 ASP A N 1
ATOM 1373 C CA . ASP A 1 178 ? 8.689 -2.337 -3.076 1.00 62.22 178 ASP A CA 1
ATOM 1374 C C . ASP A 1 178 ? 8.915 -0.843 -3.364 1.00 62.22 178 ASP A C 1
ATOM 1376 O O . ASP A 1 178 ? 8.000 -0.123 -3.754 1.00 62.22 178 ASP A O 1
ATOM 1380 N N . ALA A 1 179 ? 10.152 -0.372 -3.172 1.00 56.97 179 ALA A N 1
ATOM 1381 C CA . ALA A 1 179 ? 10.533 1.024 -3.345 1.00 56.97 179 ALA A CA 1
ATOM 1382 C C . ALA A 1 179 ? 10.838 1.304 -4.829 1.00 56.97 179 ALA A C 1
ATOM 1384 O O . ALA A 1 179 ? 11.840 0.813 -5.359 1.00 56.97 179 ALA A O 1
ATOM 1385 N N . PRO A 1 180 ? 9.994 2.070 -5.546 1.00 52.31 180 PRO A N 1
ATOM 1386 C CA . PRO A 1 180 ? 10.270 2.434 -6.923 1.00 52.31 180 PRO A CA 1
ATOM 1387 C C . PRO A 1 180 ? 11.319 3.546 -6.950 1.00 52.31 180 PRO A C 1
ATOM 1389 O O . PRO A 1 180 ? 10.983 4.724 -7.045 1.00 52.31 180 PRO A O 1
ATOM 1392 N N . ASP A 1 181 ? 12.592 3.178 -6.871 1.00 57.41 181 ASP A N 1
ATOM 1393 C CA . ASP A 1 181 ? 13.656 4.071 -7.305 1.00 57.41 181 ASP A CA 1
ATOM 1394 C C . ASP A 1 181 ? 13.957 3.791 -8.780 1.00 57.41 181 ASP A C 1
ATOM 1396 O O . ASP A 1 181 ? 14.324 2.678 -9.159 1.00 57.41 181 ASP A O 1
ATOM 1400 N N . GLU A 1 182 ? 13.723 4.788 -9.631 1.00 54.50 182 GLU A N 1
ATOM 1401 C CA . GLU A 1 182 ? 14.102 4.759 -11.049 1.00 54.50 182 GLU A CA 1
ATOM 1402 C C . GLU A 1 182 ? 15.487 5.395 -11.275 1.00 54.50 182 GLU A C 1
ATOM 1404 O O . GLU A 1 182 ? 16.037 5.323 -12.376 1.00 54.50 182 GLU A O 1
ATOM 1409 N N . SER A 1 183 ? 16.092 5.994 -10.243 1.00 55.84 183 SER A N 1
ATOM 1410 C CA . SER A 1 183 ? 17.346 6.741 -10.337 1.00 55.84 183 SER A CA 1
ATOM 1411 C C . SER A 1 183 ? 18.584 5.891 -10.054 1.00 55.84 183 SER A C 1
ATOM 1413 O O . SER A 1 183 ? 19.424 6.204 -9.218 1.00 55.84 183 SER A O 1
ATOM 1415 N N . VAL A 1 184 ? 18.760 4.837 -10.848 1.00 56.69 184 VAL A N 1
ATOM 1416 C CA . VAL A 1 184 ? 20.082 4.228 -11.037 1.00 56.69 184 VAL A CA 1
ATOM 1417 C C . VAL A 1 184 ? 20.472 4.431 -12.494 1.00 56.69 184 VAL A C 1
ATOM 1419 O O . VAL A 1 184 ? 20.148 3.625 -13.364 1.00 56.69 184 VAL A O 1
ATOM 1422 N N . GLU A 1 185 ? 21.126 5.552 -12.803 1.00 57.22 185 GLU A N 1
ATOM 1423 C CA . GLU A 1 185 ? 21.790 5.668 -14.101 1.00 57.22 185 GLU A CA 1
ATOM 1424 C C . GLU A 1 185 ? 22.917 4.629 -14.147 1.00 57.22 185 GLU A C 1
ATOM 1426 O O . GLU A 1 185 ? 23.788 4.595 -13.276 1.00 57.22 185 GLU A O 1
ATOM 1431 N N . GLY A 1 186 ? 22.856 3.729 -15.131 1.00 57.41 186 GLY A N 1
ATOM 1432 C CA . GLY A 1 186 ? 23.880 2.708 -15.325 1.00 57.41 186 GLY A CA 1
ATOM 1433 C C . GLY A 1 186 ? 25.261 3.327 -15.556 1.00 57.41 186 GLY A C 1
ATOM 1434 O O . GLY A 1 186 ? 25.386 4.471 -15.997 1.00 57.41 186 GLY A O 1
ATOM 1435 N N . LEU A 1 187 ? 26.316 2.558 -15.279 1.00 54.25 187 LEU A N 1
ATOM 1436 C CA . LEU A 1 187 ? 27.683 2.966 -15.609 1.00 54.25 187 LEU A CA 1
ATOM 1437 C C . LEU A 1 187 ? 27.789 3.261 -17.119 1.00 54.25 187 LEU A C 1
ATOM 1439 O O . LEU A 1 187 ? 27.278 2.470 -17.916 1.00 54.25 187 LEU A O 1
ATOM 1443 N N . PRO A 1 188 ? 28.467 4.343 -17.548 1.00 52.00 188 PRO A N 1
ATOM 1444 C CA . PRO A 1 188 ? 28.709 4.592 -18.967 1.00 52.00 188 PRO A CA 1
ATOM 1445 C C . PRO A 1 188 ? 29.315 3.362 -19.664 1.00 52.00 188 PRO A C 1
ATOM 1447 O O . PRO A 1 188 ? 30.357 2.860 -19.248 1.00 52.00 188 PRO A O 1
ATOM 1450 N N . GLY A 1 189 ? 28.650 2.866 -20.713 1.00 52.34 189 GLY A N 1
ATOM 1451 C CA . GLY A 1 189 ? 29.056 1.666 -21.459 1.00 52.34 189 GLY A CA 1
ATOM 1452 C C . GLY A 1 189 ? 28.540 0.331 -20.902 1.00 52.34 189 GLY A C 1
ATOM 1453 O O . GLY A 1 189 ? 28.690 -0.689 -21.571 1.00 52.34 189 GLY A O 1
ATOM 1454 N N . ALA A 1 190 ? 27.902 0.317 -19.728 1.00 55.06 190 ALA A N 1
ATOM 1455 C CA . ALA A 1 190 ? 27.211 -0.857 -19.208 1.00 55.06 190 ALA A CA 1
ATOM 1456 C C . ALA A 1 190 ? 25.764 -0.891 -19.713 1.00 55.06 190 ALA A C 1
ATOM 1458 O O . ALA A 1 190 ? 24.993 0.044 -19.501 1.00 55.06 190 ALA A O 1
ATOM 1459 N N . TYR A 1 191 ? 25.390 -1.995 -20.350 1.00 61.56 191 TYR A N 1
ATOM 1460 C CA . TYR A 1 191 ? 24.022 -2.285 -20.752 1.00 61.56 191 TYR A CA 1
ATOM 1461 C C . TYR A 1 191 ? 23.766 -3.777 -20.544 1.00 61.56 191 TYR A C 1
ATOM 1463 O O . TYR A 1 191 ? 24.657 -4.609 -20.725 1.00 61.56 191 TYR A O 1
ATOM 1471 N N . LEU A 1 192 ? 22.550 -4.122 -20.139 1.00 66.19 192 LEU A N 1
ATOM 1472 C CA . LEU A 1 192 ? 22.042 -5.479 -20.297 1.00 66.19 192 LEU A CA 1
ATOM 1473 C C . LEU A 1 192 ? 21.143 -5.445 -21.528 1.00 66.19 192 LEU A C 1
ATOM 1475 O O . LEU A 1 192 ? 20.404 -4.485 -21.679 1.00 66.19 192 LEU A O 1
ATOM 1479 N N . ALA A 1 193 ? 21.202 -6.438 -22.410 1.00 66.56 193 ALA A N 1
ATOM 1480 C CA . ALA A 1 193 ? 20.358 -6.450 -23.600 1.00 66.56 193 ALA A CA 1
ATOM 1481 C C . ALA A 1 193 ? 19.404 -7.643 -23.612 1.00 66.56 193 ALA A C 1
ATOM 1483 O O . ALA A 1 193 ? 19.760 -8.748 -23.199 1.00 66.56 193 ALA A O 1
ATOM 1484 N N . LEU A 1 194 ? 18.200 -7.421 -24.129 1.00 67.69 194 LEU A N 1
ATOM 1485 C CA . LEU A 1 194 ? 17.256 -8.467 -24.508 1.00 67.69 194 LEU A CA 1
ATOM 1486 C C . LEU A 1 194 ? 17.269 -8.646 -26.024 1.00 67.69 194 LEU A C 1
ATOM 1488 O O . LEU A 1 194 ? 17.617 -7.724 -26.760 1.00 67.69 194 LEU A O 1
ATOM 1492 N N . SER A 1 195 ? 16.864 -9.824 -26.499 1.00 66.44 195 SER A N 1
ATOM 1493 C CA . SER A 1 195 ? 16.543 -10.011 -27.912 1.00 66.44 195 SER A CA 1
ATOM 1494 C C . SER A 1 195 ? 15.041 -10.176 -28.096 1.00 66.44 195 SER A C 1
ATOM 1496 O O . SER A 1 195 ? 14.428 -11.033 -27.468 1.00 66.44 195 SER A O 1
ATOM 1498 N N . GLU A 1 196 ? 14.470 -9.367 -28.981 1.00 69.00 196 GLU A N 1
ATOM 1499 C CA . GLU A 1 196 ? 13.085 -9.447 -29.431 1.00 69.00 196 GLU A CA 1
ATOM 1500 C C . GLU A 1 196 ? 13.092 -9.685 -30.945 1.00 69.00 196 GLU A C 1
ATOM 1502 O O . GLU A 1 196 ? 13.631 -8.873 -31.693 1.00 69.00 196 GLU A O 1
ATOM 1507 N N . ASN A 1 197 ? 12.520 -10.797 -31.421 1.00 71.06 197 ASN A N 1
ATOM 1508 C CA . ASN A 1 197 ? 12.418 -11.108 -32.858 1.00 71.06 197 ASN A CA 1
ATOM 1509 C C . ASN A 1 197 ? 13.750 -10.983 -33.637 1.00 71.06 197 ASN A C 1
ATOM 1511 O O . ASN A 1 197 ? 13.769 -10.568 -34.793 1.00 71.06 197 ASN A O 1
ATOM 1515 N N . GLY A 1 198 ? 14.881 -11.315 -33.003 1.00 70.75 198 GLY A N 1
ATOM 1516 C CA . GLY A 1 198 ? 16.219 -11.197 -33.600 1.00 70.75 198 GLY A CA 1
ATOM 1517 C C . GLY A 1 198 ? 16.843 -9.797 -33.529 1.00 70.75 198 GLY A C 1
ATOM 1518 O O . GLY A 1 198 ? 17.996 -9.627 -33.921 1.00 70.75 198 GLY A O 1
ATOM 1519 N N . HIS A 1 199 ? 16.137 -8.805 -32.985 1.00 67.38 199 HIS A N 1
ATOM 1520 C CA . HIS A 1 199 ? 16.667 -7.477 -32.692 1.00 67.38 199 HIS A CA 1
ATOM 1521 C C . HIS A 1 199 ? 17.174 -7.404 -31.256 1.00 67.38 199 HIS A C 1
ATOM 1523 O O . HIS A 1 199 ? 16.543 -7.932 -30.345 1.00 67.38 199 HIS A O 1
ATOM 1529 N N . VAL A 1 200 ? 18.309 -6.740 -31.051 1.00 68.25 200 VAL A N 1
ATOM 1530 C CA . VAL A 1 200 ? 18.862 -6.476 -29.718 1.00 68.25 200 VAL A CA 1
ATOM 1531 C C . VAL A 1 200 ? 18.270 -5.172 -29.176 1.00 68.25 200 VAL A C 1
ATOM 1533 O O . VAL A 1 200 ? 18.125 -4.177 -29.897 1.00 68.25 200 VAL A O 1
ATOM 1536 N N . VAL A 1 201 ? 17.878 -5.194 -27.907 1.00 67.19 201 VAL A N 1
ATOM 1537 C CA . VAL A 1 201 ? 17.289 -4.074 -27.176 1.00 67.19 201 VAL A CA 1
ATOM 1538 C C . VAL A 1 201 ? 18.075 -3.855 -25.899 1.00 67.19 201 VAL A C 1
ATOM 1540 O O . VAL A 1 201 ? 18.126 -4.753 -25.064 1.00 67.19 201 VAL A O 1
ATOM 1543 N N . ASP A 1 202 ? 18.633 -2.663 -25.730 1.00 68.31 202 ASP A N 1
ATOM 1544 C CA . ASP A 1 202 ? 19.290 -2.289 -24.483 1.00 68.31 202 ASP A CA 1
ATOM 1545 C C . ASP A 1 202 ? 18.243 -2.062 -23.390 1.00 68.31 202 ASP A C 1
ATOM 1547 O O . ASP A 1 202 ? 17.245 -1.367 -23.592 1.00 68.31 202 ASP A O 1
ATOM 1551 N N . LEU A 1 203 ? 18.490 -2.644 -22.223 1.00 68.31 203 LEU A N 1
ATOM 1552 C CA . LEU A 1 203 ? 17.746 -2.387 -21.006 1.00 68.31 203 LEU A CA 1
ATOM 1553 C C . LEU A 1 203 ? 18.254 -1.095 -20.382 1.00 68.31 203 LEU A C 1
ATOM 1555 O O . LEU A 1 203 ? 19.454 -0.917 -20.163 1.00 68.31 203 LEU A O 1
ATOM 1559 N N . ALA A 1 204 ? 17.324 -0.203 -20.065 1.00 68.06 204 ALA A N 1
ATOM 1560 C CA . ALA A 1 204 ? 17.623 1.099 -19.490 1.00 68.06 204 ALA A CA 1
ATOM 1561 C C . ALA A 1 204 ? 16.630 1.450 -18.378 1.00 68.06 204 ALA A C 1
ATOM 1563 O O . ALA A 1 204 ? 15.548 0.879 -18.271 1.00 68.06 204 ALA A O 1
ATOM 1564 N N . THR A 1 205 ? 16.972 2.440 -17.558 1.00 67.56 205 THR A N 1
ATOM 1565 C CA . THR A 1 205 ? 16.022 3.081 -16.629 1.00 67.56 205 THR A CA 1
ATOM 1566 C C . THR A 1 205 ? 15.148 4.132 -17.317 1.00 67.56 205 THR A C 1
ATOM 1568 O O . THR A 1 205 ? 14.161 4.601 -16.761 1.00 67.56 205 THR A O 1
ATOM 1571 N N . LYS A 1 206 ? 15.484 4.491 -18.561 1.00 69.62 206 LYS A N 1
ATOM 1572 C CA . LYS A 1 206 ? 14.777 5.478 -19.384 1.00 69.62 206 LYS A CA 1
ATOM 1573 C C . LYS A 1 206 ? 13.904 4.784 -20.430 1.00 69.62 206 LYS A C 1
ATOM 1575 O O . LYS A 1 206 ? 14.172 3.632 -20.768 1.00 69.62 206 LYS A O 1
ATOM 1580 N N . PRO A 1 207 ? 12.881 5.474 -20.970 1.00 67.69 207 PRO A N 1
ATOM 1581 C CA . PRO A 1 207 ? 12.139 4.989 -22.124 1.00 67.69 207 PRO A CA 1
ATOM 1582 C C . PRO A 1 207 ? 13.037 4.432 -23.223 1.00 67.69 207 PRO A C 1
ATOM 1584 O O . PRO A 1 207 ? 13.991 5.093 -23.635 1.00 67.69 207 PRO A O 1
ATOM 1587 N N . ALA A 1 208 ? 12.699 3.233 -23.707 1.00 65.06 208 ALA A N 1
ATOM 1588 C CA . ALA A 1 208 ? 13.274 2.697 -24.931 1.00 65.06 208 ALA A CA 1
ATOM 1589 C C . ALA A 1 208 ? 13.063 3.685 -26.092 1.00 65.06 208 ALA A C 1
ATOM 1591 O O . ALA A 1 208 ? 12.172 4.541 -26.050 1.00 65.06 208 ALA A O 1
ATOM 1592 N N . ALA A 1 209 ? 13.889 3.563 -27.135 1.00 64.31 209 ALA A N 1
ATOM 1593 C CA . ALA A 1 209 ? 13.803 4.427 -28.307 1.00 64.31 209 ALA A CA 1
ATOM 1594 C C 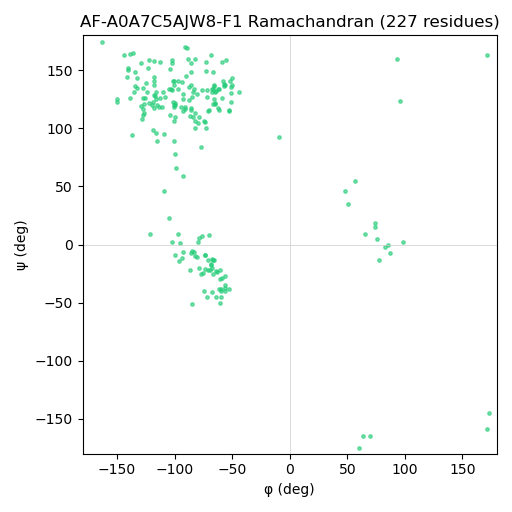. ALA A 1 209 ? 12.355 4.505 -28.857 1.00 64.31 209 ALA A C 1
ATOM 1596 O O . ALA A 1 209 ? 11.643 3.493 -28.839 1.00 64.31 209 ALA A O 1
ATOM 1597 N N . PRO A 1 210 ? 11.911 5.679 -29.353 1.00 60.38 210 PRO A N 1
ATOM 1598 C CA . PRO A 1 210 ? 10.556 5.866 -29.867 1.00 60.38 210 PRO A CA 1
ATOM 1599 C C . PRO A 1 210 ? 10.150 4.786 -30.881 1.00 60.38 210 PRO A C 1
ATOM 1601 O O . PRO A 1 210 ? 10.931 4.435 -31.763 1.00 60.38 210 PRO A O 1
ATOM 1604 N N . GLY A 1 211 ? 8.915 4.283 -30.770 1.00 64.06 211 GLY A N 1
ATOM 1605 C CA . GL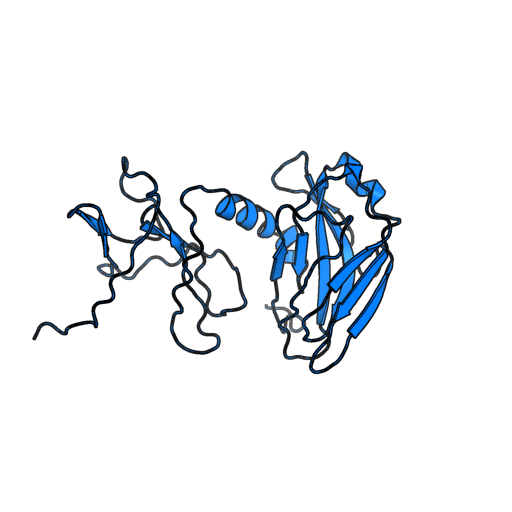Y A 1 211 ? 8.361 3.265 -31.675 1.00 64.06 211 GLY A CA 1
ATOM 1606 C C . GLY A 1 211 ? 8.418 1.821 -31.166 1.00 64.06 211 GLY A C 1
ATOM 1607 O O . GLY A 1 211 ? 7.971 0.925 -31.876 1.00 64.06 211 GLY A O 1
ATOM 1608 N N . ARG A 1 212 ? 8.916 1.577 -29.947 1.00 65.69 212 ARG A N 1
ATOM 1609 C CA . ARG A 1 212 ? 8.885 0.251 -29.308 1.00 65.69 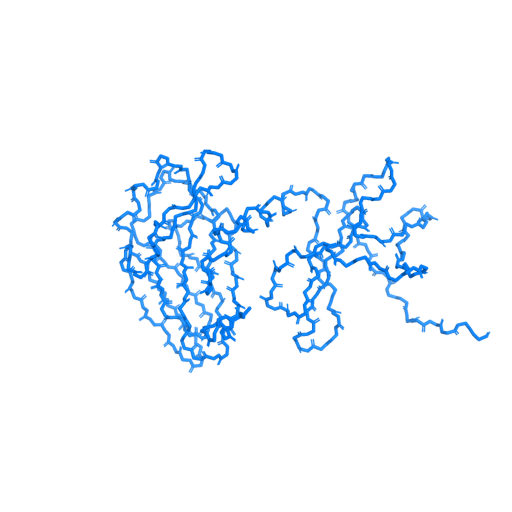212 ARG A CA 1
ATOM 1610 C C . ARG A 1 212 ? 7.739 0.156 -28.300 1.00 65.69 212 ARG A C 1
ATOM 1612 O O . ARG A 1 212 ? 7.662 0.960 -27.374 1.00 65.69 212 ARG A O 1
ATOM 1619 N N . GLY A 1 213 ? 6.826 -0.789 -28.526 1.00 66.88 213 GLY A N 1
ATOM 1620 C CA . GLY A 1 213 ? 5.683 -1.060 -27.650 1.00 66.88 213 GLY A CA 1
ATOM 1621 C C . GLY A 1 213 ? 5.994 -2.116 -26.589 1.00 66.88 213 GLY A C 1
ATOM 1622 O O . GLY A 1 213 ? 7.022 -2.781 -26.645 1.00 66.88 213 GLY A O 1
ATOM 1623 N N . SER A 1 214 ? 5.08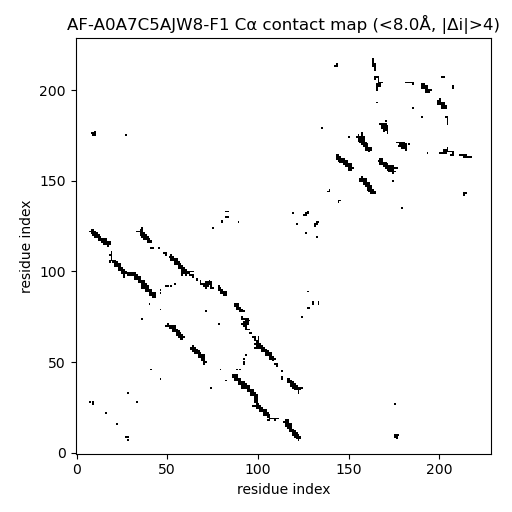9 -2.281 -25.626 1.00 74.69 214 SER A N 1
ATOM 1624 C CA . SER A 1 214 ? 5.145 -3.385 -24.664 1.00 74.69 214 SER A CA 1
ATOM 1625 C C . SER A 1 214 ? 4.929 -4.732 -25.361 1.00 74.69 214 SER A C 1
ATOM 1627 O O . SER A 1 214 ? 3.990 -4.857 -26.153 1.00 74.69 214 SER A O 1
ATOM 1629 N N . VAL A 1 215 ? 5.706 -5.753 -25.001 1.00 72.06 215 VAL A N 1
ATOM 1630 C CA . VAL A 1 215 ? 5.462 -7.143 -25.427 1.00 72.06 215 VAL A CA 1
ATOM 1631 C C . VAL A 1 215 ? 4.469 -7.864 -24.510 1.00 72.06 215 VAL A C 1
ATOM 1633 O O . VAL A 1 215 ? 4.292 -7.489 -23.350 1.00 72.06 215 VAL A O 1
ATOM 1636 N N . ALA A 1 216 ? 3.803 -8.906 -25.018 1.00 74.31 216 ALA A N 1
ATOM 1637 C CA . ALA A 1 216 ? 2.843 -9.689 -24.234 1.00 74.31 216 ALA A CA 1
ATOM 1638 C C . ALA A 1 216 ? 3.528 -10.493 -23.111 1.00 74.31 216 ALA A C 1
ATOM 1640 O O . ALA A 1 216 ? 3.039 -10.531 -21.975 1.00 74.31 216 ALA A O 1
ATOM 1641 N N . ASP A 1 217 ? 4.682 -11.079 -23.420 1.00 70.94 217 ASP A N 1
ATOM 1642 C CA . ASP A 1 217 ? 5.447 -11.971 -22.558 1.00 70.94 217 ASP A CA 1
ATOM 1643 C C . ASP A 1 217 ? 6.959 -11.727 -22.671 1.00 70.94 217 ASP A C 1
ATOM 1645 O O . ASP A 1 217 ? 7.469 -11.261 -23.688 1.00 70.94 217 ASP A O 1
ATOM 1649 N N . LEU A 1 218 ? 7.674 -12.032 -21.585 1.00 67.75 218 LEU A N 1
ATOM 1650 C CA . LEU A 1 218 ? 9.132 -12.014 -21.518 1.00 67.75 218 LEU A CA 1
ATOM 1651 C C . LEU A 1 218 ? 9.616 -13.446 -21.287 1.00 67.75 218 LEU A C 1
ATOM 1653 O O . LEU A 1 218 ? 9.292 -14.054 -20.266 1.00 67.75 218 LEU A O 1
ATOM 1657 N N . VAL A 1 219 ? 10.416 -13.975 -22.212 1.00 66.69 219 VAL A N 1
ATOM 1658 C CA . VAL A 1 219 ? 11.032 -15.302 -22.081 1.00 66.69 219 VAL A CA 1
ATOM 1659 C C . VAL A 1 219 ? 12.504 -15.135 -21.725 1.00 66.69 219 VAL A C 1
ATOM 1661 O O . VAL A 1 219 ? 13.309 -14.688 -22.540 1.00 66.69 219 VAL A O 1
ATOM 1664 N N . PHE A 1 220 ? 12.874 -15.515 -20.501 1.00 66.38 220 PHE A N 1
ATOM 1665 C CA . PHE A 1 220 ? 14.268 -15.500 -20.067 1.00 66.38 220 PHE A CA 1
ATOM 1666 C C . PHE A 1 220 ? 14.975 -16.800 -20.466 1.00 66.38 220 PHE A C 1
ATOM 1668 O O . PHE A 1 220 ? 14.627 -17.881 -19.992 1.00 66.38 220 PHE A O 1
ATOM 1675 N N . GLN A 1 221 ? 15.994 -16.689 -21.319 1.00 63.84 221 GLN A N 1
ATOM 1676 C CA . GLN A 1 221 ? 16.906 -17.784 -21.647 1.00 63.84 221 GLN A CA 1
ATOM 1677 C C . GLN A 1 221 ? 18.275 -17.494 -21.019 1.00 63.84 221 GLN A C 1
ATOM 1679 O O . GLN A 1 221 ? 19.066 -16.753 -21.610 1.00 63.84 221 GLN A O 1
ATOM 1684 N N . PRO A 1 222 ? 18.572 -18.028 -19.820 1.00 55.75 222 PRO A N 1
ATOM 1685 C CA . PRO A 1 222 ? 19.837 -17.752 -19.159 1.00 55.75 222 PRO A CA 1
ATOM 1686 C C . PRO A 1 222 ? 21.003 -18.263 -20.005 1.00 55.75 222 PRO A C 1
ATOM 1688 O O . PRO A 1 222 ? 21.016 -19.410 -20.454 1.00 55.75 222 PRO A O 1
ATOM 1691 N N . ARG A 1 223 ? 22.028 -17.429 -20.161 1.00 51.84 223 ARG A N 1
ATOM 1692 C CA . ARG A 1 223 ? 23.370 -17.870 -20.539 1.00 51.84 223 ARG A CA 1
ATOM 1693 C C . ARG A 1 223 ? 24.301 -17.492 -19.399 1.00 51.84 223 ARG A C 1
ATOM 1695 O O . ARG A 1 223 ? 24.280 -16.349 -18.952 1.00 51.84 223 ARG A O 1
ATOM 1702 N N . PHE A 1 224 ? 25.094 -18.446 -18.912 1.00 44.69 224 PHE A N 1
ATOM 1703 C CA . PHE A 1 224 ? 26.181 -18.112 -17.994 1.00 44.69 224 PHE A CA 1
ATOM 1704 C C . PHE A 1 224 ? 27.100 -17.092 -18.680 1.00 44.69 224 PHE A C 1
ATOM 1706 O O . PHE A 1 224 ? 27.393 -17.286 -19.865 1.00 44.69 224 PHE A O 1
ATOM 1713 N N . PRO A 1 225 ? 27.550 -16.028 -17.985 1.00 48.00 225 PRO A N 1
ATOM 1714 C CA . PRO A 1 225 ? 28.540 -15.114 -18.533 1.00 48.00 225 PRO A CA 1
ATOM 1715 C C . PRO A 1 225 ? 29.744 -15.920 -19.019 1.00 48.00 225 PRO A C 1
ATOM 1717 O O . PRO A 1 225 ? 30.417 -16.584 -18.233 1.00 48.00 225 PRO A O 1
ATOM 1720 N N . GLN A 1 226 ? 29.980 -15.911 -20.327 1.00 37.41 226 GLN A N 1
ATOM 1721 C CA . GLN A 1 226 ? 31.189 -16.479 -20.900 1.00 37.41 226 GLN A CA 1
ATOM 1722 C C . GLN A 1 226 ? 32.194 -15.341 -20.999 1.00 37.41 226 GLN A C 1
ATOM 1724 O O . GLN A 1 226 ? 31.962 -14.371 -21.718 1.00 37.41 226 GLN A O 1
ATOM 1729 N N . ALA A 1 227 ? 33.289 -15.433 -20.244 1.00 36.47 227 ALA A N 1
ATOM 1730 C CA . ALA A 1 227 ? 34.437 -14.581 -20.499 1.00 36.47 227 ALA A CA 1
ATOM 1731 C C . ALA A 1 227 ? 34.930 -14.903 -21.914 1.00 36.47 227 ALA A C 1
ATOM 1733 O O . ALA A 1 227 ? 35.319 -16.038 -22.193 1.00 36.47 227 ALA A O 1
ATOM 1734 N N . ILE A 1 228 ? 34.854 -13.922 -22.810 1.00 46.44 228 ILE A N 1
ATOM 1735 C CA . ILE A 1 228 ? 35.548 -13.995 -24.091 1.00 46.44 228 ILE A CA 1
ATOM 1736 C C . ILE A 1 228 ? 37.021 -13.758 -23.752 1.00 46.44 228 ILE A C 1
ATOM 1738 O O . ILE A 1 228 ? 37.379 -12.649 -23.353 1.00 46.44 228 ILE A O 1
ATOM 1742 N N . LEU A 1 229 ? 37.824 -14.823 -23.804 1.00 37.41 229 LEU A N 1
ATOM 1743 C CA . LEU A 1 229 ? 39.286 -14.752 -23.743 1.00 37.41 229 LEU A CA 1
ATOM 1744 C C . LEU A 1 229 ? 39.848 -14.486 -25.139 1.00 37.41 229 LEU A C 1
ATOM 1746 O O . LEU A 1 229 ? 39.338 -15.117 -26.095 1.00 37.41 229 LEU A O 1
#

Foldseek 3Di:
DPDPVCPDKFKDKDFQAQLQDKDKDFDADPDAFFKKWKKWKFFPVCLVVLQQKKKWWAFDDPDTDTDIGGFPEQADVVQWAAAPPNRITIGRRYIDRDDGGITIMHTPSPDCVRGGIMIMIISDCCCRNVNVVVVLVVLVPPQFFDAPWDQPDDAQCDTWGQTQQLEIFQDDRGPRDSGTDLPDFDDVPDWDWDDDPNDIFTYHSDGGDPPGDGDPDDDDDDDDDDPPD

Secondary structure (DSSP, 8-state):
---TT-----EEEEEEE-TTSPEEEEE---SSSEEEEEEEEEEGGGGGGGGG-EEEEEEESSS-EEEEEETTTT--SSSEEE-SSTTEEEEEEEEEEE-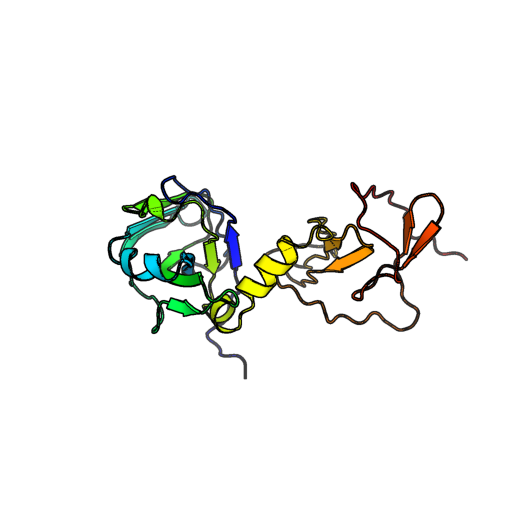SEEEEEEEET--GGG-SEEEEEES-THHHHTSHHHHHHHHTTSTT-----EE-SSTT--EEEEPTTSBEE---SSTT--------PPPTT--EEEEETTEEEEEBSS-PSTTPPPPS-------------

Mean predicted aligned error: 9.46 Å

Nearest PDB structures (foldseek):
  5azy-assembly3_B  TM=3.800E-01  e=5.768E-02  Rattus norvegicus
  1xb9-assembly1_D  TM=3.985E-01  e=2.669E-01  Xenopus laevis
  3kf3-assembly1_B  TM=3.979E-01  e=4.202E-01  Schwanniomyces occidentalis
  6s2b-assembly1_A  TM=4.013E-01  e=4.202E-01  Schwanniomyces occidentalis
  3u75-assembly2_C  TM=3.725E-01  e=8.302E-01  Schwanniomyces occidentalis

pLDDT: mean 80.37, std 16.89, range [32.25, 98.44]

Sequence (229 aa):
MFDAVENEHQELFYRKTDLTRPLAVHIPSPLGPLPYYFYAKVRRSHSGRLGGVEVRFDLEGLRPTHVLVPAGAGAPNPAAVPSSDPEYVWHCVCRAPLARGDGTMIANGWPAETGPVDVLLCTWPRYVTSGEADRRLALWSDPSWAPSGVPLGGIGCGRVDICRDGRFRNFSMNNNQDAPDESVEGLPGAYLALSENGHVVDLATKPAAPGRGSVADLVFQPRFPQAIL

Solvent-accessible surface area (backbone atoms only — not comparable to full-atom values): 13217 Å² total; per-residue (Å²): 134,83,64,94,82,74,83,70,85,46,63,46,78,42,74,67,36,57,48,84,42,77,40,81,44,76,39,82,51,85,74,56,64,40,58,30,36,36,31,38,45,38,48,52,91,53,58,81,67,46,70,71,23,33,40,34,37,47,28,47,52,96,48,66,35,81,48,79,44,50,37,55,40,76,34,60,90,73,36,63,41,77,40,94,52,84,64,30,22,38,32,35,43,24,41,44,74,46,34,27,20,48,36,37,37,35,42,46,73,46,66,71,92,69,53,57,27,39,34,38,40,20,48,53,72,56,45,56,77,71,45,49,53,54,54,49,56,53,50,73,65,37,86,35,54,40,97,53,65,43,65,69,59,72,92,51,39,10,26,36,20,53,24,39,48,42,26,49,38,40,50,28,71,30,67,68,50,88,47,75,45,60,86,62,82,66,58,91,92,61,69,54,72,48,74,57,99,88,40,82,40,69,42,34,60,54,85,58,69,90,92,70,68,61,51,96,76,86,85,87,77,90,68,80,91,72,81,86,126